Protein AF-A0AB39WWI2-F1 (afdb_monomer_lite)

Foldseek 3Di:
DDDDPDDPVVVVLVVVLVVLLLVVLVVCVVVVPDDDALLVSLVVSQVVLVVVVVPDPDDDDPRSGDDSCQCCDPPHPNVVVSLVSNCVPVNPVVSCQRPPDPVVNVVVVVVVVVVVVVVVVVVVVVVVVVVVVVVVVVVVVVVPVPLPDPDPVSVVVVVVVLVVVVVVVQVVPVQWDADPVVRDTPGGHPPVPPDDDPVSCVSVVVVVVPPPDDD

pLDDT: mean 72.14, std 15.1, range [37.16, 94.94]

Radius of gyration: 42.65 Å; chains: 1; bounding box: 86×38×119 Å

Organism: NCBI:txid3234143

Sequence (215 aa):
MLRSNFSTWQENCVDEKTRKVISILKDMSEFKTPAMKVTDLAKFISDKMIKDLEGANSDASDPCVLDFTTLLRKAGKYRPIIDSYMLEREGFENYALRNIDPIIGNLLESHKVRLKQSNVLVKRLQEKVSQLEADKAALNSVANIIPNSNSGWDQLNAMGKVASIFFDLLLSTDYCKFDEATGDLLAVGRARRVLLPASDIAVYLNWRYRAPSES

Secondary structure (DSSP, 8-state):
----S--HHHHHHHHHHHHHHHHHHHHHHHTTPPP--HHHHHHHHHHHHHHHHHT-----PPP----HHHHT-TTSSSHHHHHHHHHHHH-HHHHHHHHS-HHHHHHHHHHHHHHHHHHHHHHHHHHHHHHHHHHHHHHHHHHT-------HHHHHHHHHHHHHHHHHHHHTTT-EEEETTTTEEEEE--GGG----HHHHHHHHHHHTTSPP--

Structure (mmCIF, N/CA/C/O backbone):
data_AF-A0AB39WWI2-F1
#
_entry.id   AF-A0AB39WWI2-F1
#
loop_
_atom_site.group_PDB
_atom_site.id
_atom_site.type_symbol
_atom_site.label_atom_id
_atom_site.label_alt_id
_atom_site.label_comp_id
_atom_site.label_asym_id
_atom_site.label_entity_id
_atom_site.label_seq_id
_atom_site.pdbx_PDB_ins_code
_atom_site.Cartn_x
_atom_site.Cartn_y
_atom_site.Cartn_z
_atom_site.occupancy
_atom_site.B_iso_or_equiv
_atom_site.auth_seq_id
_atom_site.auth_comp_id
_atom_site.auth_asym_id
_atom_site.auth_atom_id
_atom_site.pdbx_PDB_model_num
ATOM 1 N N . MET A 1 1 ? -35.327 -16.143 14.015 1.00 41.25 1 MET A N 1
ATOM 2 C CA . MET A 1 1 ? -34.385 -15.414 14.892 1.00 41.25 1 MET A CA 1
ATOM 3 C C . MET A 1 1 ? -33.970 -16.366 16.000 1.00 41.25 1 MET A C 1
ATOM 5 O O . MET A 1 1 ? -34.826 -16.759 16.782 1.00 41.25 1 MET A O 1
ATOM 9 N N . LEU A 1 2 ? -32.718 -16.824 16.010 1.00 45.31 2 LEU A N 1
ATOM 10 C CA . LEU A 1 2 ? -32.191 -17.665 17.087 1.00 45.31 2 LEU A CA 1
ATOM 11 C C . LEU A 1 2 ? -32.045 -16.782 18.332 1.00 45.31 2 LEU A C 1
ATOM 13 O O . LEU A 1 2 ? -31.210 -15.880 18.338 1.00 45.31 2 LEU A O 1
ATOM 17 N N . ARG A 1 3 ? -32.900 -16.982 19.344 1.00 53.31 3 ARG A N 1
ATOM 18 C CA . ARG A 1 3 ? -32.707 -16.355 20.658 1.00 53.31 3 ARG A CA 1
ATOM 19 C C . ARG A 1 3 ? -31.411 -16.903 21.243 1.00 53.31 3 ARG A C 1
ATOM 21 O O . ARG A 1 3 ? -31.178 -18.109 21.192 1.00 53.31 3 ARG A O 1
ATOM 28 N N . SER A 1 4 ? -30.555 -16.008 21.717 1.00 57.81 4 SER A N 1
ATOM 29 C CA . SER A 1 4 ? -29.307 -16.399 22.354 1.00 57.81 4 SER A CA 1
ATOM 30 C C . SER A 1 4 ? -29.620 -17.150 23.659 1.00 57.81 4 SER A C 1
ATOM 32 O O . SER A 1 4 ? -30.637 -16.885 24.296 1.00 57.81 4 SER A O 1
ATOM 34 N N . ASN A 1 5 ? -28.755 -18.079 24.069 1.00 69.62 5 ASN A N 1
ATOM 35 C CA . ASN A 1 5 ? -28.877 -18.769 25.362 1.00 69.62 5 ASN A CA 1
ATOM 36 C C . ASN A 1 5 ? -28.442 -17.885 26.550 1.00 69.62 5 ASN A C 1
ATOM 38 O O . ASN A 1 5 ? -28.175 -18.407 27.633 1.00 69.62 5 ASN A O 1
ATOM 42 N N . PHE A 1 6 ? -28.296 -16.571 26.360 1.00 67.88 6 PHE A N 1
ATOM 43 C CA . PHE A 1 6 ? -27.904 -15.674 27.437 1.00 67.88 6 PHE A CA 1
ATOM 44 C C . PHE A 1 6 ? -29.073 -15.420 28.389 1.00 67.88 6 PHE A C 1
ATOM 46 O O . PHE A 1 6 ? -30.235 -15.319 27.998 1.00 67.88 6 PHE A O 1
ATOM 53 N N . SER A 1 7 ? -28.743 -15.298 29.672 1.00 77.50 7 SER A N 1
ATOM 54 C CA . SER A 1 7 ? -29.681 -14.746 30.647 1.00 77.50 7 SER A CA 1
ATOM 55 C C . SER A 1 7 ? -29.982 -13.280 30.306 1.00 77.50 7 SER A C 1
ATOM 57 O O . SER A 1 7 ? -29.120 -12.558 29.802 1.00 77.50 7 SER A O 1
ATOM 59 N N . THR A 1 8 ? -31.193 -12.815 30.610 1.00 80.19 8 THR A N 1
ATOM 60 C CA . THR A 1 8 ? -31.642 -11.437 30.329 1.00 80.19 8 THR A CA 1
ATOM 61 C C . THR A 1 8 ? -30.708 -10.374 30.914 1.00 80.19 8 THR A C 1
ATOM 63 O O . THR A 1 8 ? -30.472 -9.340 30.295 1.00 80.19 8 THR A O 1
ATOM 66 N N . TRP A 1 9 ? -30.113 -10.642 32.079 1.00 78.31 9 TRP A N 1
ATOM 67 C CA . TRP A 1 9 ? -29.095 -9.782 32.688 1.00 78.31 9 TRP A CA 1
ATOM 68 C C . TRP A 1 9 ? -27.827 -9.649 31.821 1.00 78.31 9 TRP A C 1
ATOM 70 O O . TRP A 1 9 ? -27.319 -8.539 31.656 1.00 78.31 9 TRP A O 1
ATOM 80 N N . GLN A 1 10 ? -27.337 -10.739 31.219 1.00 78.12 10 GLN A N 1
ATOM 81 C CA . GLN A 1 10 ? -26.150 -10.704 30.353 1.00 78.12 10 GLN A CA 1
ATOM 82 C C . GLN A 1 10 ? -26.414 -9.918 29.072 1.00 78.12 10 GLN A C 1
ATOM 84 O O . GLN A 1 10 ? -25.566 -9.129 28.656 1.00 78.12 10 GLN A O 1
ATOM 89 N N . GLU A 1 11 ? -27.587 -10.106 28.461 1.00 81.06 11 GLU A N 1
ATOM 90 C CA . GLU A 1 11 ? -27.987 -9.342 27.275 1.00 81.06 11 GLU A CA 1
ATOM 91 C C . GLU A 1 11 ? -28.059 -7.845 27.597 1.00 81.06 11 GLU A C 1
ATOM 93 O O . GLU A 1 11 ? -27.427 -7.042 26.909 1.00 81.06 11 GLU A O 1
ATOM 98 N N . ASN A 1 12 ? -28.702 -7.481 28.711 1.00 82.19 12 ASN A N 1
ATOM 99 C CA . ASN A 1 12 ? -28.790 -6.094 29.167 1.00 82.19 12 ASN A CA 1
ATOM 100 C C . ASN A 1 12 ? -27.409 -5.467 29.415 1.00 82.19 12 ASN A C 1
ATOM 102 O O . ASN A 1 12 ? -27.173 -4.331 29.006 1.00 82.19 12 ASN A O 1
ATOM 106 N N . CYS A 1 13 ? -26.480 -6.207 30.029 1.00 81.12 13 CYS A N 1
ATOM 107 C CA . CYS A 1 13 ? -25.120 -5.730 30.282 1.00 81.12 13 CYS A CA 1
ATOM 108 C C . CYS A 1 13 ? -24.347 -5.480 28.974 1.00 81.12 13 CYS A C 1
ATOM 110 O O . CYS A 1 13 ? -23.699 -4.444 28.803 1.00 81.12 13 CYS A O 1
ATOM 112 N N . VAL A 1 14 ? -24.431 -6.408 28.015 1.00 83.12 14 VAL A N 1
ATOM 113 C CA . VAL A 1 14 ? -23.778 -6.259 26.704 1.00 83.12 14 VAL A CA 1
ATOM 114 C C . VAL A 1 14 ? -24.391 -5.102 25.915 1.00 83.12 14 VAL A C 1
ATOM 116 O O . VAL A 1 14 ? -23.667 -4.355 25.253 1.00 83.12 14 VAL A O 1
ATOM 119 N N . ASP A 1 15 ? -25.706 -4.927 25.974 1.00 85.00 15 ASP A N 1
ATOM 120 C CA . ASP A 1 15 ? -26.389 -3.846 25.269 1.00 85.00 15 ASP A CA 1
ATOM 121 C C . ASP A 1 15 ? -26.087 -2.477 25.885 1.00 85.00 15 ASP A C 1
ATOM 123 O O . ASP A 1 15 ? -25.890 -1.511 25.148 1.00 85.00 15 ASP A O 1
ATOM 127 N N . GLU A 1 16 ? -25.948 -2.382 27.208 1.00 85.25 16 GLU A N 1
ATOM 128 C CA . GLU A 1 16 ? -25.488 -1.158 27.868 1.00 85.25 16 GLU A CA 1
ATOM 129 C C . GLU A 1 16 ? -24.062 -0.785 27.435 1.00 85.25 16 GLU A C 1
ATOM 131 O O . GLU A 1 16 ? -23.815 0.351 27.020 1.00 85.25 16 GLU A O 1
ATOM 136 N N . LYS A 1 17 ? -23.140 -1.759 27.431 1.00 86.06 17 LYS A N 1
ATOM 137 C CA . LYS A 1 17 ? -21.771 -1.576 26.918 1.00 86.06 17 LYS A CA 1
ATOM 138 C C . LYS A 1 17 ? -21.778 -1.121 25.459 1.00 86.06 17 LYS A C 1
ATOM 140 O O . LYS A 1 17 ? -21.059 -0.194 25.092 1.00 86.06 17 LYS A O 1
ATOM 145 N N . THR A 1 18 ? -22.632 -1.728 24.637 1.00 88.31 18 THR A N 1
ATOM 146 C CA . THR A 1 18 ? -22.791 -1.369 23.221 1.00 88.31 18 THR A CA 1
ATOM 147 C C . THR A 1 18 ? -23.277 0.073 23.060 1.00 88.31 18 THR A C 1
ATOM 149 O O . THR A 1 18 ? -22.705 0.820 22.267 1.00 88.31 18 THR A O 1
ATOM 152 N N . ARG A 1 19 ? -24.278 0.504 23.843 1.00 87.94 19 ARG A N 1
ATOM 153 C CA . ARG A 1 19 ? -24.766 1.894 23.825 1.00 87.94 19 ARG A CA 1
ATOM 154 C C . ARG A 1 19 ? -23.679 2.889 24.216 1.00 87.94 19 ARG A C 1
ATOM 156 O O . ARG A 1 19 ? -23.549 3.911 23.549 1.00 87.94 19 ARG A O 1
ATOM 163 N N . LYS A 1 20 ? -22.875 2.589 25.242 1.00 87.50 20 LYS A N 1
ATOM 164 C CA . LYS A 1 20 ? -21.759 3.459 25.655 1.00 87.50 20 LYS A CA 1
ATOM 165 C C . LYS A 1 20 ? -20.708 3.600 24.554 1.00 87.50 20 LYS A C 1
ATOM 167 O O . LYS A 1 20 ? -20.311 4.718 24.246 1.00 87.50 20 LYS A O 1
ATOM 172 N N . VAL A 1 21 ? -20.320 2.501 23.900 1.00 88.88 21 VAL A N 1
ATOM 173 C CA . VAL A 1 21 ? -19.389 2.546 22.756 1.00 88.88 21 VAL A CA 1
ATOM 174 C C . VAL A 1 21 ? -19.943 3.424 21.629 1.00 88.88 21 VAL A C 1
ATOM 176 O O . VAL A 1 21 ? -19.233 4.293 21.131 1.00 88.88 21 VAL A O 1
ATOM 179 N N . ILE A 1 22 ? -21.217 3.250 21.262 1.00 90.69 22 ILE A N 1
ATOM 180 C CA . ILE A 1 22 ? -21.868 4.070 20.226 1.00 90.69 22 ILE A CA 1
ATOM 181 C C . ILE A 1 22 ? -21.906 5.548 20.635 1.00 90.69 22 ILE A C 1
ATOM 183 O O . ILE A 1 22 ? -21.608 6.407 19.810 1.00 90.69 22 ILE A O 1
ATOM 187 N N . SER A 1 23 ? -22.223 5.852 21.897 1.00 89.50 23 SER A N 1
ATOM 188 C CA . SER A 1 23 ? -22.232 7.227 22.413 1.00 89.50 23 SER A CA 1
ATOM 189 C C . SER A 1 23 ? -20.857 7.880 22.295 1.00 89.50 23 SER A C 1
ATOM 191 O O . SER A 1 23 ? -20.748 8.985 21.780 1.00 89.50 23 SER A O 1
ATOM 193 N N . ILE A 1 24 ? -19.794 7.175 22.696 1.00 89.38 24 ILE A N 1
ATOM 194 C CA . ILE A 1 24 ? -18.422 7.685 22.601 1.00 89.38 24 ILE A CA 1
ATOM 195 C C . ILE A 1 24 ? -18.050 7.981 21.146 1.00 89.38 24 ILE A C 1
ATOM 197 O O . ILE A 1 24 ? -17.490 9.039 20.862 1.00 89.38 24 ILE A O 1
ATOM 201 N N . LEU A 1 25 ? -18.364 7.066 20.226 1.00 88.88 25 LEU A N 1
ATOM 202 C CA . LEU A 1 25 ? -18.095 7.250 18.800 1.00 88.88 25 LEU A CA 1
ATOM 203 C C . LEU A 1 25 ? -18.890 8.425 18.216 1.00 88.88 25 LEU A C 1
ATOM 205 O O . LEU A 1 25 ? -18.352 9.192 17.416 1.00 88.88 25 LEU A O 1
ATOM 209 N N . LYS A 1 26 ? -20.139 8.610 18.658 1.00 88.94 26 LYS A N 1
ATOM 210 C CA . LYS A 1 26 ? -20.969 9.749 18.267 1.00 88.94 26 LYS A CA 1
ATOM 211 C C . LYS A 1 26 ? -20.360 11.067 18.743 1.00 88.94 26 LYS A C 1
ATOM 213 O O . LYS A 1 26 ? -20.142 11.945 17.912 1.00 88.94 26 LYS A O 1
ATOM 218 N N . ASP A 1 27 ? -19.968 11.167 20.012 1.00 88.06 27 ASP A N 1
ATOM 219 C CA . ASP A 1 27 ? -19.270 12.350 20.531 1.00 88.06 27 ASP A CA 1
ATOM 220 C C . ASP A 1 27 ? -18.015 12.643 19.693 1.00 88.06 27 ASP A C 1
ATOM 222 O O . ASP A 1 27 ? -17.774 13.767 19.259 1.00 88.06 27 ASP A O 1
ATOM 226 N N . MET A 1 28 ? -17.208 11.617 19.405 1.00 85.62 28 MET A N 1
ATOM 227 C CA . MET A 1 28 ? -15.982 11.779 18.619 1.00 85.62 28 MET A CA 1
ATOM 228 C C . MET A 1 28 ? -16.231 12.299 17.199 1.00 85.62 28 MET A C 1
ATOM 230 O O . MET A 1 28 ? -15.375 13.027 16.675 1.00 85.62 28 MET A O 1
ATOM 234 N N . SER A 1 29 ? -17.367 11.929 16.597 1.00 83.88 29 SER A N 1
ATOM 235 C CA . SER A 1 29 ? -17.804 12.431 15.292 1.00 83.88 29 SER A CA 1
ATOM 236 C C . SER A 1 29 ? -18.188 13.913 15.353 1.00 83.88 29 SER A C 1
ATOM 238 O O . SER A 1 29 ? -17.782 14.686 14.485 1.00 83.88 29 SER A O 1
ATOM 240 N N . GLU A 1 30 ? -18.876 14.331 16.420 1.00 85.06 30 GLU A N 1
ATOM 241 C CA . GLU A 1 30 ? -19.321 15.712 16.631 1.00 85.06 30 GLU A CA 1
ATOM 242 C C . GLU A 1 30 ? -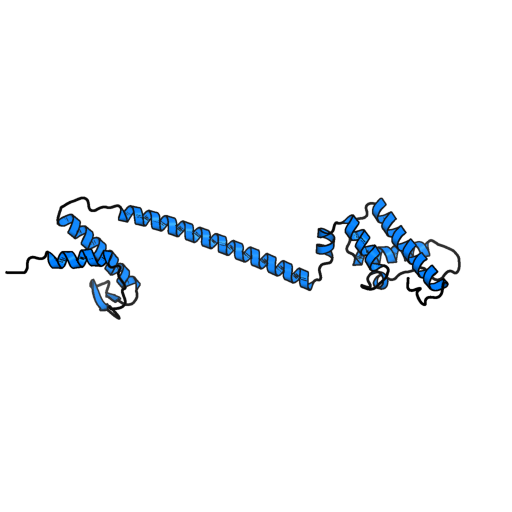18.134 16.647 16.924 1.00 85.06 30 GLU A C 1
ATOM 244 O O . GLU A 1 30 ? -18.045 17.741 16.365 1.00 85.06 30 GLU A O 1
ATOM 249 N N . PHE A 1 31 ? -17.157 16.188 17.714 1.00 81.31 31 PHE A N 1
ATOM 250 C CA . PHE A 1 31 ? -15.982 16.980 18.104 1.00 81.31 31 PHE A CA 1
ATOM 251 C C . PHE A 1 31 ? -14.827 16.973 17.088 1.00 81.31 31 PHE A C 1
ATOM 253 O O . PHE A 1 31 ? -13.768 17.530 17.379 1.00 81.31 31 PHE A O 1
ATOM 260 N N . LYS A 1 32 ? -14.987 16.354 15.905 1.00 76.81 32 LYS A N 1
ATOM 261 C CA . LYS A 1 32 ? -13.944 16.259 14.855 1.00 76.81 32 LYS A CA 1
ATOM 262 C C . LYS A 1 32 ? -12.561 15.874 15.407 1.00 76.81 32 LYS A C 1
ATOM 264 O O . LYS A 1 32 ? -11.542 16.472 15.060 1.00 76.81 32 LYS A O 1
ATOM 269 N N . THR A 1 33 ? -12.528 14.864 16.275 1.00 77.12 33 THR A N 1
ATOM 270 C CA . THR A 1 33 ? -11.281 14.307 16.838 1.00 77.12 33 THR A CA 1
ATOM 271 C C . THR A 1 33 ? -10.270 13.951 15.739 1.00 77.12 33 THR A C 1
ATOM 273 O O . THR A 1 33 ? -10.689 13.710 14.619 1.00 77.12 33 THR A O 1
ATOM 276 N N . PRO A 1 34 ? -8.945 13.903 15.967 1.00 78.62 34 PRO A N 1
ATOM 277 C CA . PRO A 1 34 ? -7.977 13.534 14.927 1.00 78.62 34 PRO A CA 1
ATOM 278 C C . PRO A 1 34 ? -8.154 12.088 14.427 1.00 78.62 34 PRO A C 1
ATOM 280 O O . PRO A 1 34 ? -8.758 11.240 15.087 1.00 78.62 34 PRO A O 1
ATOM 283 N N . ALA A 1 35 ? -7.680 11.822 13.210 1.00 76.69 35 ALA A N 1
ATOM 284 C CA . ALA A 1 35 ? -7.705 10.493 12.599 1.00 76.69 35 ALA A CA 1
ATOM 285 C C . ALA A 1 35 ? -6.713 9.567 13.325 1.00 76.69 35 ALA A C 1
ATOM 287 O O . ALA A 1 35 ? -5.561 9.949 13.528 1.00 76.69 35 ALA A O 1
ATOM 288 N N . MET A 1 36 ? -7.135 8.361 13.703 1.00 81.31 36 MET A N 1
ATOM 289 C CA . MET A 1 36 ? -6.345 7.439 14.533 1.00 81.31 36 MET A CA 1
ATOM 290 C C . MET A 1 36 ? -6.466 5.997 14.035 1.00 81.31 36 MET A C 1
ATOM 292 O O . MET A 1 36 ? -7.391 5.674 13.297 1.00 81.31 36 MET A O 1
ATOM 296 N N . LYS A 1 37 ? -5.524 5.118 14.399 1.00 83.06 37 LYS A N 1
ATOM 297 C CA . LYS A 1 37 ? -5.605 3.697 14.022 1.00 83.06 37 LYS A CA 1
ATOM 298 C C . LYS A 1 37 ? -6.700 2.997 14.823 1.00 83.06 37 LYS A C 1
ATOM 300 O O . LYS A 1 37 ? -7.031 3.419 15.927 1.00 83.06 37 LYS A O 1
ATOM 305 N N . VAL A 1 38 ? -7.207 1.873 14.314 1.00 84.94 38 VAL A N 1
ATOM 306 C CA . VAL A 1 38 ? -8.243 1.076 15.003 1.00 84.94 38 VAL A CA 1
ATOM 307 C C . VAL A 1 38 ? -7.796 0.645 16.405 1.00 84.94 38 VAL A C 1
ATOM 309 O O . VAL A 1 38 ? -8.590 0.657 17.341 1.00 84.94 38 VAL A O 1
ATOM 312 N N . THR A 1 39 ? -6.511 0.326 16.577 1.00 85.38 39 THR A N 1
ATOM 313 C CA . THR A 1 39 ? -5.917 -0.004 17.882 1.00 85.38 39 THR A CA 1
ATOM 314 C C . THR A 1 39 ? -5.954 1.161 18.861 1.00 85.38 39 THR A C 1
ATOM 316 O O . THR A 1 39 ? -6.230 0.960 20.040 1.00 85.38 39 THR A O 1
ATOM 319 N N . ASP A 1 40 ? -5.687 2.368 18.372 1.00 85.25 40 ASP A N 1
ATOM 320 C CA . ASP A 1 40 ? -5.622 3.575 19.193 1.00 85.25 40 ASP A CA 1
ATOM 321 C C . ASP A 1 40 ? -7.033 4.056 19.535 1.00 85.25 40 ASP A C 1
ATOM 323 O O . ASP A 1 40 ? -7.286 4.469 20.661 1.00 85.25 40 ASP A O 1
ATOM 327 N N . LEU A 1 41 ? -7.980 3.894 18.605 1.00 87.44 41 LEU A N 1
ATOM 328 C CA . LEU A 1 41 ? -9.399 4.142 18.844 1.00 87.44 41 LEU A CA 1
ATOM 329 C C . LEU A 1 41 ? -9.967 3.193 19.904 1.00 87.44 41 LEU A C 1
ATOM 331 O O . LEU A 1 41 ? -10.674 3.634 20.803 1.00 87.44 41 LEU A O 1
ATOM 335 N N . ALA A 1 42 ? -9.631 1.902 19.842 1.00 88.19 42 ALA A N 1
ATOM 336 C CA . ALA A 1 42 ? -10.058 0.941 20.855 1.00 88.19 42 ALA A CA 1
ATOM 337 C C . ALA A 1 42 ? -9.523 1.297 22.252 1.00 88.19 42 ALA A C 1
ATOM 339 O O . ALA A 1 42 ? -10.275 1.223 23.220 1.00 88.19 42 ALA A O 1
ATOM 340 N N . LYS A 1 43 ? -8.259 1.734 22.349 1.00 88.75 43 LYS A N 1
ATOM 341 C CA . LYS A 1 43 ? -7.677 2.232 23.607 1.00 88.75 43 LYS A CA 1
ATOM 342 C C . LYS A 1 43 ? -8.356 3.510 24.092 1.00 88.75 43 LYS A C 1
ATOM 344 O O . LYS A 1 43 ? -8.694 3.623 25.259 1.00 88.75 43 LYS A O 1
ATOM 349 N N . PHE A 1 44 ? -8.619 4.453 23.192 1.00 88.62 44 PHE A N 1
ATOM 350 C CA . PHE A 1 44 ? -9.318 5.685 23.547 1.00 88.62 44 PHE A CA 1
ATOM 351 C C . PHE A 1 44 ? -10.714 5.404 24.119 1.00 88.62 44 PHE A C 1
ATOM 353 O O . PHE A 1 44 ? -11.105 6.001 25.119 1.00 88.62 44 PHE A O 1
ATOM 360 N N . ILE A 1 45 ? -11.456 4.474 23.509 1.00 88.69 45 ILE A N 1
ATOM 361 C CA . ILE A 1 45 ? -12.777 4.064 23.994 1.00 88.69 45 ILE A CA 1
ATOM 362 C C . ILE A 1 45 ? -12.662 3.417 25.377 1.00 88.69 45 ILE A C 1
ATOM 364 O O . ILE A 1 45 ? -13.423 3.795 26.265 1.00 88.69 45 ILE A O 1
ATOM 368 N N . SER A 1 46 ? -11.718 2.489 25.587 1.00 88.69 46 SER A N 1
ATOM 369 C CA . SER A 1 46 ? -11.528 1.869 26.907 1.00 88.69 46 SER A CA 1
ATOM 370 C C . SER A 1 46 ? -11.150 2.900 27.971 1.00 88.69 46 SER A C 1
ATOM 372 O O . SER A 1 46 ? -11.748 2.912 29.043 1.00 88.69 46 SER A O 1
ATOM 374 N N . ASP A 1 47 ? -10.233 3.814 27.656 1.00 87.50 47 ASP A N 1
ATOM 375 C CA . ASP A 1 47 ? -9.769 4.850 28.582 1.00 87.50 47 ASP A CA 1
ATOM 376 C C . ASP A 1 47 ? -10.888 5.840 28.925 1.00 87.50 47 ASP A C 1
ATOM 378 O O . ASP A 1 47 ? -11.020 6.254 30.076 1.00 87.50 47 ASP A O 1
ATOM 382 N N . LYS A 1 48 ? -11.727 6.207 27.946 1.00 86.19 48 LYS A N 1
ATOM 383 C CA . LYS A 1 48 ? -12.890 7.071 28.182 1.00 86.19 48 LYS A CA 1
ATOM 384 C C . LYS A 1 48 ? -13.932 6.368 29.055 1.00 86.19 48 LYS A C 1
ATOM 386 O O . LYS A 1 48 ? -14.399 6.967 30.013 1.00 86.19 48 LYS A O 1
ATOM 391 N N . MET A 1 49 ? -14.213 5.085 28.808 1.00 86.69 49 MET A N 1
ATOM 392 C CA . MET A 1 49 ? -15.111 4.298 29.665 1.00 86.69 49 MET A CA 1
ATOM 393 C C . MET A 1 49 ? -14.605 4.195 31.112 1.00 86.69 49 MET A C 1
ATOM 395 O O . MET A 1 49 ? -15.415 4.249 32.033 1.00 86.69 49 MET A O 1
ATOM 399 N N . ILE A 1 50 ? -13.290 4.059 31.320 1.00 85.19 50 ILE A N 1
ATOM 400 C CA . ILE A 1 50 ? -12.676 4.042 32.660 1.00 85.19 50 ILE A CA 1
ATOM 401 C C . ILE A 1 50 ? -12.826 5.409 33.341 1.00 85.19 50 ILE A C 1
ATOM 403 O O . ILE A 1 50 ? -13.264 5.475 34.486 1.00 85.19 50 ILE A O 1
ATOM 407 N N . LYS A 1 51 ? -12.539 6.507 32.634 1.00 82.50 51 LYS A N 1
ATOM 408 C CA . LYS A 1 51 ? -12.675 7.869 33.179 1.00 82.50 51 LYS A CA 1
ATOM 409 C C . LYS A 1 51 ? -14.115 8.234 33.532 1.00 82.50 51 LYS A C 1
ATOM 411 O O . LYS A 1 51 ? -14.348 8.863 34.560 1.00 82.50 51 LYS A O 1
ATOM 416 N N . ASP A 1 52 ? -15.075 7.819 32.710 1.00 77.75 52 ASP A N 1
ATOM 417 C CA . ASP A 1 52 ? -16.501 8.041 32.972 1.00 77.75 52 ASP A CA 1
ATOM 418 C C . ASP A 1 52 ? -16.963 7.298 34.244 1.00 77.75 52 ASP A C 1
ATOM 420 O O . ASP A 1 52 ? -17.878 7.752 34.928 1.00 77.75 52 ASP A O 1
ATOM 424 N N . LEU A 1 53 ? -16.305 6.184 34.593 1.00 74.50 53 LEU A N 1
ATOM 425 C CA . LEU A 1 53 ? -16.517 5.455 35.848 1.00 74.50 53 LEU A CA 1
ATOM 426 C C . LEU A 1 53 ? -15.846 6.132 37.047 1.00 74.50 53 LEU A C 1
ATOM 428 O O . LEU A 1 53 ? -16.462 6.219 38.103 1.00 74.50 53 LEU A O 1
ATOM 432 N N . GLU A 1 54 ? -14.623 6.644 36.896 1.00 69.81 54 GLU A N 1
ATOM 433 C CA . GLU A 1 54 ? -13.926 7.383 37.962 1.00 69.81 54 GLU A CA 1
ATOM 434 C C . GLU A 1 54 ? -14.642 8.696 38.333 1.00 69.81 54 GLU A C 1
ATOM 436 O O . GLU A 1 54 ? -14.590 9.128 39.483 1.00 69.81 54 GLU A O 1
ATOM 441 N N . GLY A 1 55 ? -15.338 9.323 37.377 1.00 59.91 55 GLY A N 1
ATOM 442 C CA . GLY A 1 55 ? -16.157 10.519 37.608 1.00 59.91 55 GLY A CA 1
ATOM 443 C C . GLY A 1 55 ? -17.525 10.247 38.249 1.00 59.91 55 GLY A C 1
ATOM 444 O O . GLY A 1 55 ? -18.148 11.173 38.774 1.00 59.91 55 GLY A O 1
ATOM 445 N N . ALA A 1 56 ? -17.998 8.998 38.232 1.00 61.53 56 ALA A N 1
ATOM 446 C CA . ALA A 1 56 ? -19.282 8.594 38.793 1.00 61.53 56 ALA A CA 1
ATOM 447 C C . ALA A 1 56 ? -19.106 8.069 40.228 1.00 61.53 56 ALA A C 1
ATOM 449 O O . ALA A 1 56 ? -19.009 6.870 40.477 1.00 61.53 56 ALA A O 1
ATOM 450 N N . ASN A 1 57 ? -19.105 8.976 41.207 1.00 54.41 57 ASN A N 1
ATOM 451 C CA . ASN A 1 57 ? -19.288 8.610 42.613 1.00 54.41 57 ASN A CA 1
ATOM 452 C C . ASN A 1 57 ? -20.729 8.107 42.832 1.00 54.41 57 ASN A C 1
ATOM 454 O O . ASN A 1 57 ? -21.575 8.917 43.201 1.00 54.41 57 ASN A O 1
ATOM 458 N N . SER A 1 58 ? -21.051 6.836 42.567 1.00 48.94 58 SER A N 1
ATOM 459 C CA . SER A 1 58 ? -22.126 6.075 43.250 1.00 48.94 58 SER A CA 1
ATOM 460 C C . SER A 1 58 ? -22.507 4.762 42.554 1.00 48.94 58 SER A C 1
ATOM 462 O O . SER A 1 58 ? -22.544 4.650 41.333 1.00 48.94 58 SER A O 1
ATOM 464 N N . ASP A 1 59 ? -22.859 3.816 43.426 1.00 43.22 59 ASP A N 1
ATOM 465 C CA . ASP A 1 59 ? -23.768 2.681 43.265 1.00 43.22 59 ASP A CA 1
ATOM 466 C C . ASP A 1 59 ? -23.372 1.528 42.335 1.00 43.22 59 ASP A C 1
ATOM 468 O O . ASP A 1 59 ? -23.724 1.474 41.163 1.00 43.22 59 ASP A O 1
ATOM 472 N N . ALA A 1 60 ? -22.695 0.548 42.954 1.00 48.12 60 ALA A N 1
ATOM 473 C CA . ALA A 1 60 ? -23.010 -0.894 43.011 1.00 48.12 60 ALA A CA 1
ATOM 474 C C . ALA A 1 60 ? -23.495 -1.651 41.751 1.00 48.12 60 ALA A C 1
ATOM 476 O O . ALA A 1 60 ? -23.994 -2.770 41.869 1.00 48.12 60 ALA A O 1
ATOM 477 N N . SER A 1 61 ? -23.327 -1.103 40.554 1.00 52.69 61 SER A N 1
ATOM 478 C CA . SER A 1 61 ? -23.439 -1.830 39.294 1.00 52.69 61 SER A CA 1
ATOM 479 C C . SER A 1 61 ? -22.037 -2.213 38.836 1.00 52.69 61 SER A C 1
ATOM 481 O O . SER A 1 61 ? -21.134 -1.372 38.822 1.00 52.69 61 SER A O 1
ATOM 483 N N . ASP A 1 62 ? -21.844 -3.489 38.499 1.00 53.91 62 ASP A N 1
ATOM 484 C CA . ASP A 1 62 ? -20.564 -4.016 38.028 1.00 53.91 62 ASP A CA 1
ATOM 485 C C . ASP A 1 62 ? -19.963 -3.115 36.935 1.00 53.91 62 ASP A C 1
ATOM 487 O O . ASP A 1 62 ? -20.680 -2.661 36.033 1.00 53.91 62 ASP A O 1
ATOM 491 N N . PRO A 1 63 ? -18.642 -2.866 36.976 1.00 57.53 63 PRO A N 1
ATOM 492 C CA . PRO A 1 63 ? -17.993 -1.917 36.091 1.00 57.53 63 PRO A CA 1
ATOM 493 C C . PRO A 1 63 ? -18.289 -2.252 34.628 1.00 57.53 63 PRO A C 1
ATOM 495 O O . PRO A 1 63 ? -17.910 -3.294 34.081 1.00 57.53 63 PRO A O 1
ATOM 498 N N . CYS A 1 64 ? -18.952 -1.312 33.960 1.00 64.44 64 CYS A N 1
ATOM 499 C CA . CYS A 1 64 ? -19.291 -1.373 32.543 1.00 64.44 64 CYS A CA 1
ATOM 500 C C . CYS A 1 64 ? -18.053 -1.061 31.673 1.00 64.44 64 CYS A C 1
ATOM 502 O O . CYS A 1 64 ? -18.123 -0.294 30.717 1.00 64.44 64 CYS A O 1
ATOM 504 N N . VAL A 1 65 ? -16.899 -1.632 32.029 1.00 75.00 65 VAL A N 1
ATOM 505 C CA . VAL A 1 65 ? -15.624 -1.433 31.336 1.00 75.00 65 VAL A CA 1
ATOM 506 C C . VAL A 1 65 ? -15.469 -2.502 30.263 1.00 75.00 65 VAL A C 1
ATOM 508 O O . VAL A 1 65 ? -15.826 -3.677 30.446 1.00 75.00 65 VAL A O 1
ATOM 511 N N . LEU A 1 66 ? -14.947 -2.075 29.119 1.00 82.12 66 LEU A N 1
ATOM 512 C CA . LEU A 1 66 ? -14.442 -2.945 28.071 1.00 82.12 66 LEU A CA 1
ATOM 513 C C . LEU A 1 66 ? -12.941 -2.733 27.950 1.00 82.12 66 LEU A C 1
ATOM 515 O O . LEU A 1 66 ? -12.478 -1.605 27.805 1.00 82.12 66 LEU A O 1
ATOM 519 N N . ASP A 1 67 ? -12.199 -3.833 27.967 1.00 85.94 67 ASP A N 1
ATOM 520 C CA . ASP A 1 67 ? -10.781 -3.802 27.645 1.00 85.94 67 ASP A CA 1
ATOM 521 C C . ASP A 1 67 ? -10.578 -3.621 26.131 1.00 85.94 67 ASP A C 1
ATOM 523 O O . ASP A 1 67 ? -11.365 -4.119 25.311 1.00 85.94 67 ASP A O 1
ATOM 527 N N . PHE A 1 68 ? -9.487 -2.959 25.745 1.00 84.88 68 PHE A N 1
ATOM 528 C CA . PHE A 1 68 ? -9.148 -2.710 24.344 1.00 84.88 68 PHE A CA 1
ATOM 529 C C . PHE A 1 68 ? -9.013 -4.024 23.556 1.00 84.88 68 PHE A C 1
ATOM 531 O O . PHE A 1 68 ? -9.375 -4.089 22.380 1.00 84.88 68 PHE A O 1
ATOM 538 N N . THR A 1 69 ? -8.565 -5.108 24.200 1.00 85.19 69 THR A N 1
ATOM 539 C CA . THR A 1 69 ? -8.480 -6.439 23.575 1.00 85.19 69 THR A CA 1
ATOM 540 C C . THR A 1 69 ? -9.856 -6.989 23.183 1.00 85.19 69 THR A C 1
ATOM 542 O O . THR A 1 69 ? -10.003 -7.627 22.137 1.00 85.19 69 THR A O 1
ATOM 545 N N . THR A 1 70 ? -10.888 -6.689 23.978 1.00 84.75 70 THR A N 1
ATOM 546 C CA . THR A 1 70 ? -12.271 -7.123 23.737 1.00 84.75 70 THR A CA 1
ATOM 547 C C . THR A 1 70 ? -12.898 -6.341 22.585 1.00 84.75 70 THR A C 1
ATOM 549 O O . THR A 1 70 ? -13.614 -6.917 21.764 1.00 84.75 70 THR A O 1
ATOM 552 N N . LEU A 1 71 ? -12.576 -5.048 22.481 1.00 85.06 71 LEU A N 1
ATOM 553 C CA . LEU A 1 71 ? -12.985 -4.179 21.374 1.00 85.06 71 LEU A CA 1
ATOM 554 C C . LEU A 1 71 ? -12.339 -4.594 20.040 1.00 85.06 71 LEU A C 1
ATOM 556 O O . LEU A 1 71 ? -12.978 -4.530 18.991 1.00 85.06 71 LEU A O 1
ATOM 560 N N . LEU A 1 72 ? -11.091 -5.071 20.076 1.00 86.06 72 LEU A N 1
ATOM 561 C CA . LEU A 1 72 ? -10.331 -5.464 18.883 1.00 86.06 72 LEU A CA 1
ATOM 562 C C . LEU A 1 72 ? -10.581 -6.902 18.406 1.00 86.06 72 LEU A C 1
ATOM 564 O O . LEU A 1 72 ? -10.058 -7.291 17.355 1.00 86.06 72 LEU A O 1
ATOM 568 N N . ARG A 1 73 ? -11.366 -7.701 19.136 1.00 85.88 73 ARG A N 1
ATOM 569 C CA . ARG A 1 73 ? -11.612 -9.112 18.809 1.00 85.88 73 ARG A CA 1
ATOM 570 C C . ARG A 1 73 ? -12.304 -9.238 17.446 1.00 85.88 73 ARG A C 1
ATOM 572 O O . ARG A 1 73 ? -13.427 -8.774 17.286 1.00 85.88 73 ARG A O 1
ATOM 579 N N . LYS A 1 74 ? -11.669 -9.921 16.480 1.00 78.44 74 LYS A N 1
ATOM 580 C CA . LYS A 1 74 ? -12.174 -10.060 15.091 1.00 78.44 74 LYS A CA 1
ATOM 581 C C . LYS A 1 74 ? -13.613 -10.588 15.005 1.00 78.44 74 LYS A C 1
ATOM 583 O O . LYS A 1 74 ? -14.392 -10.085 14.212 1.00 78.44 74 LYS A O 1
ATOM 588 N N . ALA A 1 75 ? -13.963 -11.573 15.833 1.00 81.44 75 ALA A N 1
ATOM 589 C CA . ALA A 1 75 ? -15.315 -12.140 15.916 1.00 81.44 75 ALA A CA 1
ATOM 590 C C . ALA A 1 75 ? -16.158 -11.535 17.063 1.00 81.44 75 ALA A C 1
ATOM 592 O O . ALA A 1 75 ? -17.106 -12.154 17.538 1.00 81.44 75 ALA A O 1
ATOM 593 N N . GLY A 1 76 ? -15.769 -10.367 17.582 1.00 83.12 76 GLY A N 1
ATOM 594 C CA . GLY A 1 76 ? -16.453 -9.689 18.683 1.00 83.12 76 GLY A CA 1
ATOM 595 C C . GLY A 1 76 ? -17.583 -8.772 18.209 1.00 83.12 76 GLY A C 1
ATOM 596 O O . GLY A 1 76 ? -17.525 -8.222 17.113 1.00 83.12 76 GLY A O 1
ATOM 597 N N . LYS A 1 77 ? -18.584 -8.544 19.072 1.00 84.94 77 LYS A N 1
ATOM 598 C CA . LYS A 1 77 ? -19.757 -7.685 18.793 1.00 84.94 77 LYS A CA 1
ATOM 599 C C . LYS A 1 77 ? -19.384 -6.213 18.532 1.00 84.94 77 LYS A C 1
ATOM 601 O O . LYS A 1 77 ? -20.092 -5.527 17.808 1.00 84.94 77 LYS A O 1
ATOM 606 N N . TYR A 1 78 ? -18.269 -5.737 19.092 1.00 87.81 78 TYR A N 1
ATOM 607 C CA . TYR A 1 78 ? -17.861 -4.326 19.029 1.00 87.81 78 TYR A CA 1
ATOM 608 C C . TYR A 1 78 ? -16.991 -3.980 17.817 1.00 87.81 78 TYR A C 1
ATOM 610 O O . TYR A 1 78 ? -16.983 -2.831 17.380 1.00 87.81 78 TYR A O 1
ATOM 618 N N . ARG A 1 79 ? -16.285 -4.962 17.243 1.00 86.50 79 ARG A N 1
ATOM 619 C CA . ARG A 1 79 ? -15.367 -4.732 16.123 1.00 86.50 79 ARG A CA 1
ATOM 620 C C . ARG A 1 79 ? -16.072 -4.164 14.878 1.00 86.50 79 ARG A C 1
ATOM 622 O O . ARG A 1 79 ? -15.592 -3.155 14.369 1.00 86.50 79 ARG A O 1
ATOM 629 N N . PRO A 1 80 ? -17.236 -4.693 14.446 1.00 87.88 80 PRO A N 1
ATOM 630 C CA . PRO A 1 80 ? -17.981 -4.120 13.325 1.00 87.88 80 PRO A CA 1
ATOM 631 C C . PRO A 1 80 ? -18.423 -2.671 13.554 1.00 87.88 80 PRO A C 1
ATOM 633 O O . PRO A 1 80 ? -18.472 -1.897 12.606 1.00 87.88 80 PRO A O 1
ATOM 636 N N . ILE A 1 81 ? -18.722 -2.287 14.800 1.00 89.56 81 ILE A N 1
ATOM 637 C CA . ILE A 1 81 ? -19.154 -0.923 15.150 1.00 89.56 81 ILE A CA 1
ATOM 638 C C . ILE A 1 81 ? -17.993 0.057 14.951 1.00 89.56 81 ILE A C 1
ATOM 640 O O . ILE A 1 81 ? -18.154 1.105 14.332 1.00 89.56 81 ILE A O 1
ATOM 644 N N . ILE A 1 82 ? -16.806 -0.320 15.433 1.00 87.81 82 ILE A N 1
ATOM 645 C CA . ILE A 1 82 ? -15.580 0.472 15.291 1.00 87.81 82 ILE A CA 1
ATOM 646 C C . ILE A 1 82 ? -15.176 0.584 13.817 1.00 87.81 82 ILE A C 1
ATOM 648 O O . ILE A 1 82 ? -14.847 1.672 13.346 1.00 87.81 82 ILE A O 1
ATOM 652 N N . ASP A 1 83 ? -15.226 -0.529 13.085 1.00 85.94 83 ASP A N 1
ATOM 653 C CA . ASP A 1 83 ? -14.871 -0.561 11.667 1.00 85.94 83 ASP A CA 1
ATOM 654 C C . ASP A 1 83 ? -15.853 0.280 10.827 1.00 85.94 83 ASP A C 1
ATOM 656 O O . ASP A 1 83 ? -15.418 1.015 9.943 1.00 85.94 83 ASP A O 1
ATOM 660 N N . SER A 1 84 ? -17.154 0.253 11.150 1.00 86.31 84 SER A N 1
ATOM 661 C CA . SER A 1 84 ? -18.175 1.085 10.487 1.00 86.31 84 SER A CA 1
ATOM 662 C C . SER A 1 84 ? -17.923 2.577 10.708 1.00 86.31 84 SER A C 1
ATOM 664 O O . SER A 1 84 ? -17.909 3.340 9.748 1.00 86.31 84 SER A O 1
ATOM 666 N N . TYR A 1 85 ? -17.624 2.986 11.946 1.00 87.69 85 TYR A N 1
ATOM 667 C CA . TYR A 1 85 ? -17.265 4.374 12.253 1.00 87.69 85 TYR A CA 1
ATOM 668 C C . TYR A 1 85 ? -16.023 4.841 11.477 1.00 87.69 85 TYR A C 1
ATOM 670 O O . TYR A 1 85 ? -16.002 5.939 10.922 1.00 87.69 85 TYR A O 1
ATOM 678 N N . MET A 1 86 ? -14.982 4.007 11.403 1.00 85.44 86 MET A N 1
ATOM 679 C CA . MET A 1 86 ? -13.771 4.349 10.651 1.00 85.44 86 MET A CA 1
ATOM 680 C C . MET A 1 86 ? -14.033 4.446 9.144 1.00 85.44 86 MET A C 1
ATOM 682 O O . MET A 1 86 ? -13.491 5.334 8.487 1.00 85.44 86 MET A O 1
ATOM 686 N N . LEU A 1 87 ? -14.871 3.559 8.601 1.00 84.44 87 LEU A N 1
ATOM 687 C CA . LEU A 1 87 ? -15.282 3.583 7.198 1.00 84.44 87 LEU A CA 1
ATOM 688 C C . LEU A 1 87 ? -16.072 4.846 6.851 1.00 84.44 87 LEU A C 1
ATOM 690 O O . LEU A 1 87 ? -15.770 5.480 5.843 1.00 84.44 87 LEU A O 1
ATOM 694 N N . GLU A 1 88 ? -17.041 5.232 7.685 1.00 84.88 88 GLU A N 1
ATOM 695 C CA . GLU A 1 88 ? -17.827 6.460 7.498 1.00 84.88 88 GLU A CA 1
ATOM 696 C C . GLU A 1 88 ? -16.949 7.712 7.549 1.00 84.88 88 GLU A C 1
ATOM 698 O O . GLU A 1 88 ? -17.168 8.671 6.808 1.00 84.88 88 GLU A O 1
ATOM 703 N N . ARG A 1 89 ? -15.934 7.699 8.413 1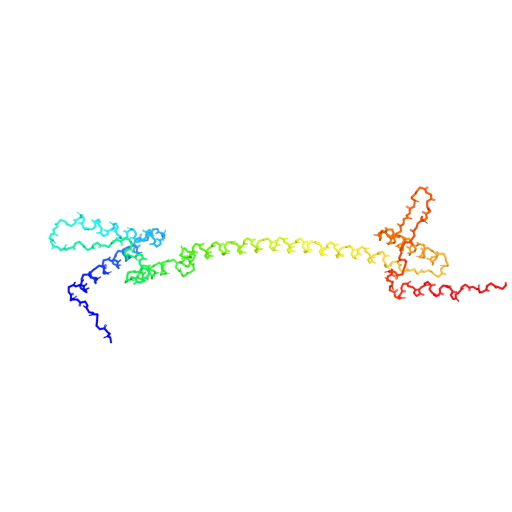.00 81.31 89 ARG A N 1
ATOM 704 C CA . ARG A 1 89 ? -15.106 8.868 8.677 1.00 81.31 89 ARG A CA 1
ATOM 705 C C . ARG A 1 89 ? -13.951 9.052 7.694 1.00 81.31 89 ARG A C 1
ATOM 707 O O . ARG A 1 89 ? -13.671 10.179 7.291 1.00 81.31 89 ARG A O 1
ATOM 714 N N . GLU A 1 90 ? -13.231 7.981 7.370 1.00 77.12 90 GLU A N 1
ATOM 715 C CA . GLU A 1 90 ? -12.014 8.044 6.546 1.00 77.12 90 GLU A CA 1
ATOM 716 C C . GLU A 1 90 ? -12.260 7.613 5.092 1.00 77.12 90 GLU A C 1
ATOM 718 O O . GLU A 1 90 ? -11.434 7.896 4.220 1.00 77.12 90 GLU A O 1
ATOM 723 N N . GLY A 1 91 ? -13.391 6.963 4.811 1.00 78.94 91 GLY A N 1
ATOM 724 C CA . GLY A 1 91 ? -13.683 6.354 3.519 1.00 78.94 91 GLY A CA 1
ATOM 725 C C . GLY A 1 91 ? -13.007 4.991 3.342 1.00 78.94 91 GLY A C 1
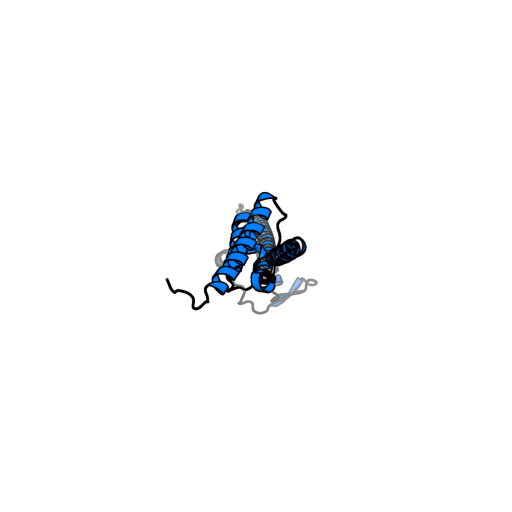ATOM 726 O O . GLY A 1 91 ? -12.015 4.654 3.995 1.00 78.94 91 GLY A O 1
ATOM 727 N N . PHE A 1 92 ? -13.552 4.192 2.422 1.00 75.00 92 PHE A N 1
ATOM 728 C CA . PHE A 1 92 ? -13.118 2.811 2.184 1.00 75.00 92 PHE A CA 1
ATOM 729 C C . PHE A 1 92 ? -11.627 2.694 1.837 1.00 75.00 92 PHE A C 1
ATOM 731 O O . PHE A 1 92 ? -10.941 1.811 2.349 1.00 75.00 92 PHE A O 1
ATOM 738 N N . GLU A 1 93 ? -11.106 3.605 1.013 1.00 71.19 93 GLU A N 1
ATOM 739 C CA . GLU A 1 93 ? -9.716 3.565 0.544 1.00 71.19 93 GLU A CA 1
ATOM 740 C C . GLU A 1 93 ? -8.708 3.766 1.686 1.00 71.19 93 GLU A C 1
ATOM 742 O O . GLU A 1 93 ? -7.747 3.004 1.814 1.00 71.19 93 GLU A O 1
ATOM 747 N N . ASN A 1 94 ? -8.953 4.741 2.567 1.00 70.62 94 ASN A N 1
ATOM 748 C CA . ASN A 1 94 ? -8.071 5.029 3.700 1.00 70.62 94 ASN A CA 1
ATOM 749 C C . ASN A 1 94 ? -8.176 3.965 4.796 1.00 70.62 94 ASN A C 1
ATOM 751 O O . ASN A 1 94 ? -7.155 3.564 5.364 1.00 70.62 94 ASN A O 1
ATOM 755 N N . TYR A 1 95 ? -9.391 3.467 5.052 1.00 70.31 95 TYR A N 1
ATOM 756 C CA . TYR A 1 95 ? -9.618 2.369 5.987 1.00 70.31 95 TYR A CA 1
ATOM 757 C C . TYR A 1 95 ? -8.876 1.105 5.550 1.00 70.31 95 TYR A C 1
ATOM 759 O O . TYR A 1 95 ? -8.195 0.477 6.365 1.00 70.31 95 TYR A O 1
ATOM 767 N N . ALA A 1 96 ? -8.974 0.760 4.260 1.00 69.62 96 ALA A N 1
ATOM 768 C CA . ALA A 1 96 ? -8.256 -0.365 3.688 1.00 69.62 96 ALA A CA 1
ATOM 769 C C . ALA A 1 96 ? -6.755 -0.173 3.894 1.00 69.62 96 ALA A C 1
ATOM 771 O O . ALA A 1 96 ? -6.157 -1.009 4.554 1.00 69.62 96 ALA A O 1
ATOM 772 N N . LEU A 1 97 ? -6.180 0.954 3.453 1.00 67.31 97 LEU A N 1
ATOM 773 C CA . LEU A 1 97 ? -4.743 1.257 3.537 1.00 67.31 97 LEU A CA 1
ATOM 774 C C . LEU A 1 97 ? -4.158 1.205 4.957 1.00 67.31 97 LEU A C 1
ATOM 776 O O . LEU A 1 97 ? -3.031 0.743 5.135 1.00 67.31 97 LEU A O 1
ATOM 780 N N . ARG A 1 98 ? -4.896 1.666 5.971 1.00 66.56 98 ARG A N 1
ATOM 781 C CA . ARG A 1 98 ? -4.416 1.697 7.365 1.00 66.56 98 ARG A CA 1
ATOM 782 C C . ARG A 1 98 ? -4.561 0.373 8.100 1.00 66.56 98 ARG A C 1
ATOM 784 O O . ARG A 1 98 ? -3.821 0.139 9.055 1.00 66.56 98 ARG A O 1
ATOM 791 N N . ASN A 1 99 ? -5.492 -0.470 7.663 1.00 64.75 99 ASN A N 1
ATOM 792 C CA . ASN A 1 99 ? -5.777 -1.765 8.275 1.00 64.75 99 ASN A CA 1
ATOM 793 C C . ASN A 1 99 ? -5.331 -2.951 7.405 1.00 64.75 99 ASN A C 1
ATOM 795 O O . ASN A 1 99 ? -5.703 -4.088 7.701 1.00 64.75 99 ASN A O 1
ATOM 799 N N . ILE A 1 100 ? -4.531 -2.707 6.356 1.00 67.00 100 ILE A N 1
ATOM 800 C CA . ILE A 1 100 ? -3.895 -3.772 5.574 1.00 67.00 100 ILE A CA 1
ATOM 801 C C . ILE A 1 100 ? -3.036 -4.618 6.517 1.00 67.00 100 ILE A C 1
ATOM 803 O O . ILE A 1 100 ? -2.267 -4.094 7.325 1.00 67.00 100 ILE A O 1
ATOM 807 N N . ASP A 1 101 ? -3.159 -5.939 6.393 1.00 67.75 101 ASP A N 1
ATOM 808 C CA . ASP A 1 101 ? -2.254 -6.889 7.033 1.00 67.75 101 ASP A CA 1
ATOM 809 C C . ASP A 1 101 ? -0.791 -6.501 6.728 1.00 67.75 101 ASP A C 1
ATOM 811 O O . ASP A 1 101 ? -0.466 -6.284 5.558 1.00 67.75 101 ASP A O 1
ATOM 815 N N . 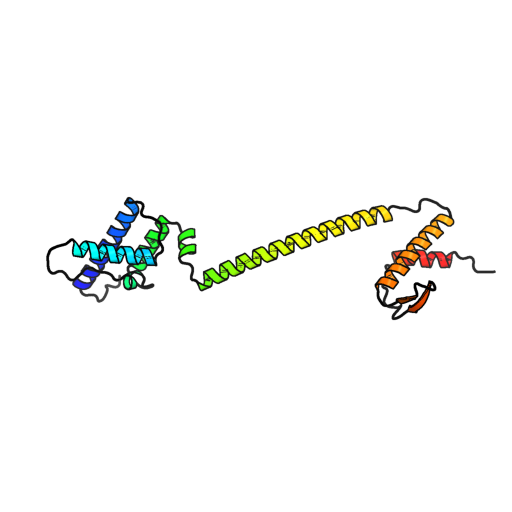PRO A 1 102 ? 0.112 -6.427 7.722 1.00 71.00 102 PRO A N 1
ATOM 816 C CA . PRO A 1 102 ? 1.515 -6.081 7.499 1.00 71.00 102 PRO A CA 1
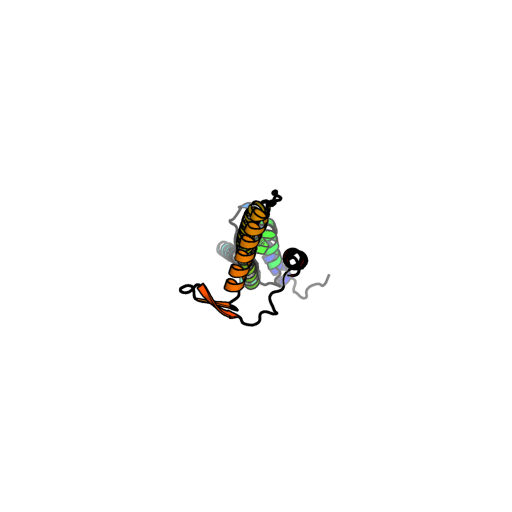ATOM 817 C C . PRO A 1 102 ? 2.181 -6.875 6.365 1.00 71.00 102 PRO A C 1
ATOM 819 O O . PRO A 1 102 ? 3.001 -6.332 5.627 1.00 71.00 102 PRO A O 1
ATOM 822 N N . ILE A 1 103 ? 1.802 -8.143 6.182 1.00 73.31 103 ILE A N 1
ATOM 823 C CA . ILE A 1 103 ? 2.315 -9.004 5.110 1.00 73.31 103 ILE A CA 1
ATOM 824 C C . ILE A 1 103 ? 1.840 -8.500 3.743 1.00 73.31 103 ILE A C 1
ATOM 826 O O . ILE A 1 103 ? 2.638 -8.363 2.814 1.00 73.31 103 ILE A O 1
ATOM 830 N N . ILE A 1 104 ? 0.550 -8.181 3.626 1.00 71.44 104 ILE A N 1
ATOM 831 C CA . ILE A 1 104 ? -0.046 -7.655 2.392 1.00 71.44 104 ILE A CA 1
ATOM 832 C C . ILE A 1 104 ? 0.510 -6.254 2.095 1.00 71.44 104 ILE A C 1
ATOM 834 O O . ILE A 1 104 ? 0.814 -5.948 0.943 1.00 71.44 104 ILE A O 1
ATOM 838 N N . GLY A 1 105 ? 0.722 -5.425 3.121 1.00 75.00 105 GLY A N 1
ATOM 839 C CA . GLY A 1 105 ? 1.339 -4.104 2.988 1.00 75.00 105 GLY A CA 1
ATOM 840 C C . GLY A 1 105 ? 2.772 -4.182 2.456 1.00 75.00 105 GLY A C 1
ATOM 841 O O . GLY A 1 105 ? 3.117 -3.492 1.496 1.00 75.00 105 GLY A O 1
ATOM 842 N N . ASN A 1 106 ? 3.585 -5.087 3.009 1.00 74.69 106 ASN A N 1
ATOM 843 C CA . ASN A 1 106 ? 4.954 -5.326 2.546 1.00 74.69 106 ASN A CA 1
ATOM 844 C C . ASN A 1 106 ? 4.996 -5.851 1.105 1.00 74.69 106 ASN A C 1
ATOM 846 O O . ASN A 1 106 ? 5.851 -5.442 0.316 1.00 74.69 106 ASN A O 1
ATOM 850 N N . LEU A 1 107 ? 4.060 -6.732 0.740 1.00 81.62 107 LEU A N 1
ATOM 851 C CA . LEU A 1 107 ? 3.926 -7.225 -0.629 1.00 81.62 107 LEU A CA 1
ATOM 852 C C . LEU A 1 107 ? 3.581 -6.082 -1.595 1.00 81.62 107 LEU A C 1
ATOM 854 O O . LEU A 1 107 ? 4.202 -5.957 -2.652 1.00 81.62 107 LEU A O 1
ATOM 858 N N . LEU A 1 108 ? 2.638 -5.214 -1.222 1.00 80.75 108 LEU A N 1
ATOM 859 C CA . LEU A 1 108 ? 2.241 -4.057 -2.022 1.00 80.75 108 LEU A CA 1
ATOM 860 C C . LEU A 1 108 ? 3.421 -3.098 -2.252 1.00 80.75 108 LEU A C 1
ATOM 862 O O . LEU A 1 108 ? 3.657 -2.664 -3.380 1.00 80.75 108 LEU A O 1
ATOM 866 N N . GLU A 1 109 ? 4.197 -2.800 -1.208 1.00 82.62 109 GLU A N 1
ATOM 867 C CA . GLU A 1 109 ? 5.404 -1.974 -1.330 1.00 82.62 109 GLU A CA 1
ATOM 868 C C . GLU A 1 109 ? 6.477 -2.640 -2.202 1.00 82.62 109 GLU A C 1
ATOM 870 O O . GLU A 1 109 ? 7.069 -1.986 -3.064 1.00 82.62 109 GLU A O 1
ATOM 875 N N . SER A 1 110 ? 6.668 -3.959 -2.082 1.00 86.62 110 SER A N 1
ATOM 876 C CA . SER A 1 110 ? 7.554 -4.714 -2.978 1.00 86.62 110 SER A CA 1
ATOM 877 C C . SER A 1 110 ? 7.132 -4.575 -4.446 1.00 86.62 110 SER A C 1
ATOM 879 O O . SER A 1 110 ? 7.968 -4.314 -5.319 1.00 86.62 110 SER A O 1
ATOM 881 N N . HIS A 1 111 ? 5.829 -4.667 -4.733 1.00 87.62 111 HIS A N 1
ATOM 882 C CA . HIS A 1 111 ? 5.300 -4.446 -6.079 1.00 87.62 111 HIS A CA 1
ATOM 883 C C . HIS A 1 111 ? 5.523 -3.012 -6.570 1.00 87.62 111 HIS A C 1
ATOM 885 O O . HIS A 1 111 ? 5.927 -2.828 -7.720 1.00 87.62 111 HIS A O 1
ATOM 891 N N . LYS A 1 112 ? 5.343 -1.995 -5.717 1.00 88.56 112 LYS A N 1
ATOM 892 C CA . LYS A 1 112 ? 5.638 -0.594 -6.072 1.00 88.56 112 LYS A CA 1
ATOM 893 C C . LYS A 1 112 ? 7.110 -0.391 -6.428 1.00 88.56 112 LYS A C 1
ATOM 895 O O . LYS A 1 112 ? 7.412 0.280 -7.415 1.00 88.56 112 LYS A O 1
ATOM 900 N N . VAL A 1 113 ? 8.033 -0.978 -5.665 1.00 90.38 113 VAL A N 1
ATOM 901 C CA . VAL A 1 113 ? 9.474 -0.918 -5.964 1.00 90.38 113 VAL A CA 1
ATOM 902 C C . VAL A 1 113 ? 9.778 -1.600 -7.297 1.00 90.38 113 VAL A C 1
ATOM 904 O O . VAL A 1 113 ? 10.484 -1.030 -8.131 1.00 90.38 113 VAL A O 1
ATOM 907 N N . ARG A 1 114 ? 9.191 -2.775 -7.545 1.00 90.12 114 ARG A N 1
ATOM 908 C CA . ARG A 1 114 ? 9.364 -3.506 -8.807 1.00 90.12 114 ARG A CA 1
ATOM 909 C C . ARG A 1 114 ? 8.851 -2.711 -10.009 1.00 90.12 114 ARG A C 1
ATOM 911 O O . ARG A 1 114 ? 9.521 -2.660 -11.038 1.00 90.12 114 ARG A O 1
ATOM 918 N N . LEU A 1 115 ? 7.710 -2.037 -9.871 1.00 89.94 115 LEU A N 1
ATOM 919 C CA . LEU A 1 115 ? 7.177 -1.145 -10.905 1.00 89.94 115 LEU A CA 1
ATOM 920 C C . LEU A 1 115 ? 8.115 0.034 -11.182 1.00 89.94 115 LEU A C 1
ATOM 922 O O . LEU A 1 115 ? 8.382 0.342 -12.342 1.00 89.94 115 LEU A O 1
ATOM 926 N N . LYS A 1 116 ? 8.685 0.659 -10.143 1.00 91.31 116 LYS A N 1
ATOM 927 C CA . LYS A 1 116 ? 9.685 1.727 -10.320 1.00 91.31 116 LYS A CA 1
ATOM 928 C C . LYS A 1 116 ? 10.912 1.234 -11.088 1.00 91.31 116 LYS A C 1
ATOM 930 O O . LYS A 1 116 ? 11.361 1.914 -12.006 1.00 91.31 116 LYS A O 1
ATOM 935 N N . GLN A 1 117 ? 11.427 0.051 -10.753 1.00 90.44 117 GLN A N 1
ATOM 936 C CA . GLN A 1 117 ? 12.556 -0.558 -11.466 1.00 90.44 117 GLN A CA 1
ATOM 937 C C . GLN A 1 117 ? 12.211 -0.857 -12.932 1.00 90.44 117 GLN A C 1
ATOM 939 O O . GLN A 1 117 ? 13.005 -0.557 -13.823 1.00 90.44 117 GLN A O 1
ATOM 944 N N . SER A 1 118 ? 11.011 -1.380 -13.195 1.00 91.12 118 SER A N 1
ATOM 945 C CA . SER A 1 118 ? 10.528 -1.633 -14.556 1.00 91.12 118 SER A CA 1
ATOM 946 C C . SER A 1 118 ? 10.437 -0.344 -15.380 1.00 91.12 118 SER A C 1
ATOM 948 O O . SER A 1 118 ? 10.947 -0.302 -16.497 1.00 91.12 118 SER A O 1
ATOM 950 N N . ASN A 1 119 ? 9.915 0.744 -14.809 1.00 92.56 119 ASN A N 1
ATOM 951 C CA . ASN A 1 119 ? 9.845 2.041 -15.490 1.00 92.56 119 ASN A CA 1
ATOM 952 C C . ASN A 1 119 ? 11.228 2.593 -15.873 1.00 92.56 119 ASN A C 1
ATOM 954 O O . ASN A 1 119 ? 11.379 3.201 -16.931 1.00 92.56 119 ASN A O 1
ATOM 958 N N . VAL A 1 120 ? 12.253 2.371 -15.043 1.00 92.94 120 VAL A N 1
ATOM 959 C CA . VAL A 1 120 ? 13.635 2.758 -15.375 1.00 92.94 120 VAL A CA 1
ATOM 960 C C . VAL A 1 120 ? 14.161 1.954 -16.566 1.00 92.94 120 VAL A C 1
ATOM 962 O O . VAL A 1 120 ? 14.804 2.522 -17.447 1.00 92.94 120 VAL A O 1
ATOM 965 N N . LEU A 1 121 ? 13.873 0.650 -16.628 1.00 92.38 121 LEU A N 1
ATOM 966 C CA . LEU A 1 121 ? 14.253 -0.185 -17.771 1.00 92.38 121 LEU A CA 1
ATOM 967 C C . LEU A 1 121 ? 13.545 0.252 -19.055 1.00 92.38 121 LEU A C 1
ATOM 969 O O . LEU A 1 121 ? 14.194 0.347 -20.092 1.00 92.38 121 LEU A O 1
ATOM 973 N N . VAL A 1 122 ? 12.251 0.572 -18.977 1.00 93.75 122 VAL A N 1
ATOM 974 C CA . VAL A 1 122 ? 11.484 1.080 -20.124 1.00 93.75 122 VAL A CA 1
ATOM 975 C C . VAL A 1 122 ? 12.106 2.365 -20.670 1.00 93.75 122 VAL A C 1
ATOM 977 O O . VAL A 1 122 ? 12.321 2.455 -21.874 1.00 93.75 122 VAL A O 1
ATOM 980 N N . LYS A 1 123 ? 12.487 3.315 -19.805 1.00 94.00 123 LYS A N 1
ATOM 981 C CA . LYS A 1 123 ? 13.171 4.546 -20.238 1.00 94.00 123 LYS A CA 1
ATOM 982 C C . LYS A 1 123 ? 14.498 4.268 -20.945 1.00 94.00 123 LYS A C 1
ATOM 984 O O . LYS A 1 123 ? 14.723 4.782 -22.033 1.00 94.00 123 LYS A O 1
ATOM 989 N N . ARG A 1 124 ? 15.341 3.395 -20.383 1.00 92.12 124 ARG A N 1
ATOM 990 C CA . ARG A 1 124 ? 16.619 3.011 -21.015 1.00 92.12 124 ARG A CA 1
ATOM 991 C C . ARG A 1 124 ? 16.421 2.333 -22.370 1.00 92.12 124 ARG A C 1
ATOM 993 O O . ARG A 1 124 ? 17.220 2.522 -23.281 1.00 92.12 124 ARG A O 1
ATOM 1000 N N . LEU A 1 125 ? 15.381 1.510 -22.501 1.00 91.88 125 LEU A N 1
ATOM 1001 C CA . LEU A 1 125 ? 15.045 0.870 -23.772 1.00 91.88 125 LEU A CA 1
ATOM 1002 C C . LEU A 1 125 ? 14.549 1.895 -24.796 1.00 91.88 125 LEU A C 1
ATOM 1004 O O . LEU A 1 125 ? 14.967 1.825 -25.945 1.00 91.88 125 LEU A O 1
ATOM 1008 N N . GLN A 1 126 ? 13.731 2.865 -24.385 1.00 94.94 126 GLN A N 1
ATOM 1009 C CA . GLN A 1 126 ? 13.300 3.968 -25.250 1.00 94.94 126 GLN A CA 1
ATOM 1010 C C . GLN A 1 126 ? 14.486 4.809 -25.738 1.00 94.94 126 GLN A C 1
ATOM 1012 O O . GLN A 1 126 ? 14.577 5.085 -26.931 1.00 94.94 126 GLN A O 1
ATOM 1017 N N . GLU A 1 127 ? 15.432 5.140 -24.856 1.00 94.25 127 GLU A N 1
ATOM 1018 C CA . GLU A 1 127 ? 16.675 5.830 -25.231 1.00 94.25 127 GLU A CA 1
ATOM 1019 C C . GLU A 1 127 ? 17.475 5.018 -26.262 1.00 94.25 127 GLU A C 1
ATOM 1021 O O . GLU A 1 127 ? 17.842 5.547 -27.311 1.00 94.25 127 GLU A O 1
ATOM 1026 N N . LYS A 1 128 ? 17.669 3.710 -26.040 1.00 92.50 128 LYS A N 1
ATOM 1027 C CA . LYS A 1 128 ? 18.361 2.845 -27.012 1.00 92.50 128 LYS A CA 1
ATOM 1028 C C . LYS A 1 128 ? 17.657 2.771 -28.364 1.00 92.50 128 LYS A C 1
ATOM 1030 O O . LYS A 1 128 ? 18.331 2.781 -29.387 1.00 92.50 128 LYS A O 1
ATOM 1035 N N . VAL A 1 129 ? 16.327 2.685 -28.381 1.00 93.00 129 VAL A N 1
ATOM 1036 C CA . VAL A 1 129 ? 15.557 2.691 -29.633 1.00 93.00 129 VAL A CA 1
ATOM 1037 C C . VAL A 1 129 ? 15.766 4.009 -30.373 1.00 93.00 129 VAL A C 1
ATOM 1039 O O . VAL A 1 129 ? 16.088 3.977 -31.555 1.00 93.00 129 VAL A O 1
ATOM 1042 N N . SER A 1 130 ? 15.690 5.148 -29.679 1.00 92.19 130 SER A N 1
ATOM 1043 C CA . SER A 1 130 ? 15.924 6.459 -30.301 1.00 92.19 130 SER A CA 1
ATOM 1044 C C . SER A 1 130 ? 17.340 6.604 -30.872 1.00 92.19 130 SER A C 1
ATOM 1046 O O . SER A 1 130 ? 17.523 7.170 -31.948 1.00 92.19 130 SER A O 1
ATOM 1048 N N . GLN A 1 131 ? 18.340 6.028 -30.198 1.00 92.00 131 GLN A N 1
ATOM 1049 C CA . GLN A 1 131 ? 19.719 6.021 -30.676 1.00 92.00 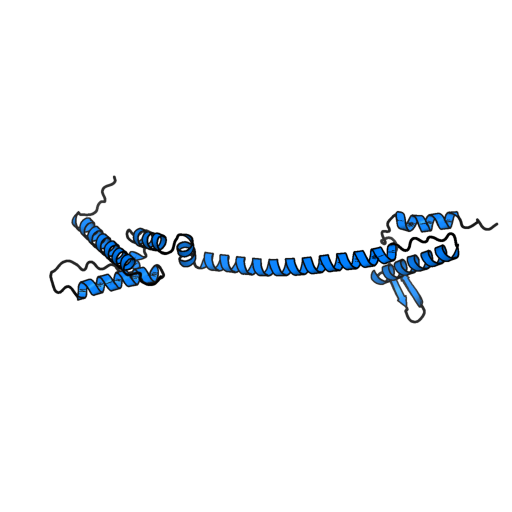131 GLN A CA 1
ATOM 1050 C C . GLN A 1 131 ? 19.876 5.148 -31.928 1.00 92.00 131 GLN A C 1
ATOM 1052 O O . GLN A 1 131 ? 20.448 5.595 -32.914 1.00 92.00 131 GLN A O 1
ATOM 1057 N N . LEU A 1 132 ? 19.289 3.949 -31.936 1.00 88.19 132 LEU A N 1
ATOM 1058 C CA . LEU A 1 132 ? 19.295 3.071 -33.110 1.00 88.19 132 LEU A CA 1
ATOM 1059 C C . LEU A 1 132 ? 18.532 3.669 -34.302 1.00 88.19 132 LEU A C 1
ATOM 1061 O O . LEU A 1 132 ? 18.923 3.460 -35.449 1.00 88.19 132 LEU A O 1
ATOM 1065 N N . GLU A 1 133 ? 17.452 4.412 -34.060 1.00 89.75 133 GLU A N 1
ATOM 1066 C CA . GLU A 1 133 ? 16.741 5.149 -35.110 1.00 89.75 133 GLU A CA 1
ATOM 1067 C C . GLU A 1 133 ? 17.602 6.274 -35.701 1.00 89.75 133 GLU A C 1
ATOM 1069 O O . GLU A 1 133 ? 17.624 6.441 -36.923 1.00 89.75 133 GLU A O 1
ATOM 1074 N N . ALA A 1 134 ? 18.356 6.996 -34.865 1.00 84.94 134 ALA A N 1
ATOM 1075 C CA . ALA A 1 134 ? 19.314 8.003 -35.318 1.00 84.94 134 ALA A CA 1
ATOM 1076 C C . ALA A 1 134 ? 20.464 7.377 -36.127 1.00 84.94 134 ALA A C 1
ATOM 1078 O O . ALA A 1 134 ? 20.778 7.859 -37.218 1.00 84.94 134 ALA A O 1
ATOM 1079 N N . ASP A 1 135 ? 21.025 6.262 -35.654 1.00 81.94 135 ASP A N 1
ATOM 1080 C CA . ASP A 1 135 ? 22.082 5.524 -36.353 1.00 81.94 135 ASP A CA 1
ATOM 1081 C C . ASP A 1 135 ? 21.583 4.995 -37.706 1.00 81.94 135 ASP A C 1
ATOM 1083 O O . ASP A 1 135 ? 22.265 5.119 -38.723 1.00 81.94 135 ASP A O 1
ATOM 1087 N N . LYS A 1 136 ? 20.346 4.483 -37.765 1.00 80.81 136 LYS A N 1
ATOM 1088 C CA . LYS A 1 136 ? 19.699 4.069 -39.018 1.00 80.81 136 LYS A CA 1
ATOM 1089 C C . LYS A 1 136 ? 19.514 5.242 -39.985 1.00 80.81 136 LYS A C 1
ATOM 1091 O O . LYS A 1 136 ? 19.716 5.074 -41.188 1.00 80.81 136 LYS A O 1
ATOM 1096 N N . ALA A 1 137 ? 19.122 6.418 -39.495 1.00 77.38 137 ALA A N 1
ATOM 1097 C CA . ALA A 1 137 ? 18.985 7.612 -40.327 1.00 77.38 137 ALA A CA 1
ATOM 1098 C C . ALA A 1 137 ? 20.340 8.073 -40.894 1.00 77.38 137 ALA A C 1
ATOM 1100 O O . ALA A 1 137 ? 20.417 8.420 -42.075 1.00 77.38 137 ALA A O 1
ATOM 1101 N N . ALA A 1 138 ? 21.409 8.005 -40.094 1.00 73.50 138 ALA A N 1
ATOM 1102 C CA . ALA A 1 138 ? 22.775 8.265 -40.544 1.00 73.50 138 ALA A CA 1
ATOM 1103 C C . ALA A 1 138 ? 23.254 7.231 -41.579 1.00 73.50 138 ALA A C 1
ATOM 1105 O O . ALA A 1 138 ? 23.903 7.579 -42.559 1.00 73.50 138 ALA A O 1
ATOM 1106 N N . LEU A 1 139 ? 22.884 5.959 -41.425 1.00 73.00 139 LEU A N 1
ATOM 1107 C CA . LEU A 1 139 ? 23.241 4.918 -42.392 1.00 73.00 139 LEU A CA 1
ATOM 1108 C C . LEU A 1 139 ? 22.489 5.085 -43.722 1.00 73.00 139 LEU A C 1
ATOM 1110 O O . LEU A 1 139 ? 23.070 4.925 -44.793 1.00 73.00 139 LEU A O 1
ATOM 1114 N N . ASN A 1 140 ? 21.215 5.483 -43.673 1.00 71.69 140 ASN A N 1
ATOM 1115 C CA . ASN A 1 140 ? 20.421 5.778 -44.867 1.00 71.69 140 ASN A CA 1
ATOM 1116 C C . ASN A 1 140 ? 20.924 7.013 -45.635 1.00 71.69 140 ASN A C 1
ATOM 1118 O O . ASN A 1 140 ? 20.811 7.049 -46.860 1.00 71.69 140 ASN A O 1
ATOM 1122 N N . SER A 1 141 ? 21.495 8.016 -44.957 1.00 64.44 141 SER A N 1
ATOM 1123 C CA . SER A 1 141 ? 22.108 9.160 -45.647 1.00 64.44 141 SER A CA 1
ATOM 1124 C C . SER A 1 141 ? 23.389 8.765 -46.393 1.00 64.44 141 SER A C 1
ATOM 1126 O O . SER A 1 141 ? 23.653 9.299 -47.469 1.00 64.44 141 SER A O 1
ATOM 1128 N N . VAL A 1 142 ? 24.127 7.770 -45.889 1.00 60.88 142 VAL A N 1
ATOM 1129 C CA . VAL A 1 142 ? 25.289 7.171 -46.568 1.00 60.88 142 VAL A CA 1
ATOM 1130 C C . VAL A 1 142 ? 24.862 6.238 -47.712 1.00 60.88 142 VAL A C 1
ATOM 1132 O O . VAL A 1 142 ? 25.492 6.235 -48.769 1.00 60.88 142 VAL A O 1
ATOM 1135 N N . ALA A 1 143 ? 23.772 5.482 -47.547 1.00 55.97 143 ALA A N 1
ATOM 1136 C CA . ALA A 1 143 ? 23.267 4.544 -48.555 1.00 55.97 143 ALA A CA 1
ATOM 1137 C C . ALA A 1 143 ? 22.582 5.225 -49.760 1.00 55.97 143 ALA A C 1
ATOM 1139 O O . ALA A 1 143 ? 22.562 4.658 -50.850 1.00 55.97 143 ALA A O 1
ATOM 1140 N N . ASN A 1 144 ? 22.075 6.455 -49.605 1.00 48.97 144 ASN A N 1
ATOM 1141 C CA . ASN A 1 144 ? 21.493 7.251 -50.698 1.00 48.97 144 ASN A CA 1
ATOM 1142 C C . ASN A 1 144 ? 22.530 7.893 -51.638 1.00 48.97 144 ASN A C 1
ATOM 1144 O O . ASN A 1 144 ? 22.160 8.655 -52.535 1.00 48.97 144 ASN A O 1
ATOM 1148 N N . ILE A 1 145 ? 23.815 7.554 -51.501 1.00 51.16 145 ILE A N 1
ATOM 1149 C CA . ILE A 1 145 ? 24.797 7.751 -52.571 1.00 51.16 145 ILE A CA 1
ATOM 1150 C C . ILE A 1 145 ? 24.495 6.704 -53.651 1.00 51.16 145 ILE A C 1
ATOM 1152 O O . ILE A 1 145 ? 25.166 5.683 -53.782 1.00 51.16 145 ILE A O 1
ATOM 1156 N N . ILE A 1 146 ? 23.432 6.952 -54.414 1.00 48.06 146 ILE A N 1
ATOM 1157 C CA . ILE A 1 146 ? 23.159 6.247 -55.662 1.00 48.06 146 ILE A CA 1
ATOM 1158 C C . ILE A 1 146 ? 24.396 6.478 -56.541 1.00 48.06 146 ILE A C 1
ATOM 1160 O O . ILE A 1 146 ? 24.743 7.642 -56.768 1.00 48.06 146 ILE A O 1
ATOM 1164 N N . PRO A 1 147 ? 25.085 5.430 -57.033 1.00 46.12 147 PRO A N 1
ATOM 1165 C CA . PRO A 1 147 ? 26.192 5.591 -57.964 1.00 46.12 147 PRO A CA 1
ATOM 1166 C C . PRO A 1 147 ? 25.602 6.023 -59.307 1.00 46.12 147 PRO A C 1
ATOM 1168 O O . PRO A 1 147 ? 25.374 5.223 -60.209 1.00 46.12 147 PRO A O 1
ATOM 1171 N N . ASN A 1 148 ? 25.274 7.305 -59.414 1.00 47.06 148 ASN A N 1
ATOM 1172 C CA . ASN A 1 148 ? 24.714 7.897 -60.612 1.00 47.06 148 ASN A CA 1
ATOM 1173 C C . ASN A 1 148 ? 25.872 8.386 -61.478 1.00 47.06 148 ASN A C 1
ATOM 1175 O O . ASN A 1 148 ? 26.133 9.578 -61.600 1.00 47.06 148 ASN A O 1
ATOM 1179 N N . SER A 1 149 ? 26.632 7.433 -62.007 1.00 45.66 149 SER A N 1
ATOM 1180 C CA . SER A 1 149 ? 27.680 7.703 -62.976 1.00 45.66 149 SER A CA 1
ATOM 1181 C C . SER A 1 149 ? 28.083 6.393 -63.648 1.00 45.66 149 SER A C 1
ATOM 1183 O O . SER A 1 149 ? 28.603 5.472 -63.022 1.00 45.66 149 SER A O 1
ATOM 1185 N N . ASN A 1 150 ? 27.827 6.316 -64.954 1.00 52.66 150 ASN A N 1
ATOM 1186 C CA . ASN A 1 150 ? 28.269 5.249 -65.853 1.00 52.66 150 ASN A CA 1
ATOM 1187 C C . ASN A 1 150 ? 29.792 5.308 -66.106 1.00 52.66 150 ASN A C 1
ATOM 1189 O O . ASN A 1 150 ? 30.246 5.055 -67.220 1.00 52.66 150 ASN A O 1
ATOM 1193 N N . SER A 1 151 ? 30.593 5.676 -65.105 1.00 56.22 151 SER A N 1
ATOM 1194 C CA . SER A 1 151 ? 32.046 5.597 -65.184 1.00 56.22 151 SER A CA 1
ATOM 1195 C C . SER A 1 151 ? 32.502 4.294 -64.521 1.00 56.22 151 SER A C 1
ATOM 1197 O O . SER A 1 151 ? 32.107 3.969 -63.400 1.00 56.22 151 SER A O 1
ATOM 1199 N N . GLY A 1 152 ? 33.344 3.515 -65.209 1.00 56.38 152 GLY A N 1
ATOM 1200 C CA . GLY A 1 152 ? 33.930 2.295 -64.636 1.00 56.38 152 GLY A CA 1
ATOM 1201 C C . GLY A 1 152 ? 34.696 2.559 -63.331 1.00 56.38 152 GLY A C 1
ATOM 1202 O O . GLY A 1 152 ? 34.811 1.666 -62.499 1.00 56.38 152 GLY A O 1
ATOM 1203 N N . TRP A 1 153 ? 35.140 3.802 -63.115 1.00 53.47 153 TRP A N 1
ATOM 1204 C CA . TRP A 1 153 ? 35.812 4.268 -61.902 1.00 53.47 153 TRP A CA 1
ATOM 1205 C C . TRP A 1 153 ? 34.877 4.397 -60.697 1.00 53.47 153 TRP A C 1
ATOM 1207 O O . TRP A 1 153 ? 35.268 4.039 -59.587 1.00 53.47 153 TRP A O 1
ATOM 1217 N N . ASP A 1 154 ? 33.631 4.826 -60.894 1.00 55.22 154 ASP A N 1
ATOM 1218 C CA . ASP A 1 154 ? 32.657 4.929 -59.800 1.00 55.22 154 ASP A CA 1
ATOM 1219 C C . ASP A 1 154 ? 32.145 3.556 -59.359 1.00 55.22 154 ASP A C 1
ATOM 1221 O O . ASP A 1 154 ? 31.922 3.332 -58.169 1.00 55.22 154 ASP A O 1
ATOM 1225 N N . GLN A 1 155 ? 32.063 2.597 -60.286 1.00 55.62 155 GLN A N 1
ATOM 1226 C CA . GLN A 1 155 ? 31.818 1.190 -59.950 1.00 55.62 155 GLN A CA 1
ATOM 1227 C C . GLN A 1 155 ? 32.991 0.573 -59.174 1.00 55.62 155 GLN A C 1
ATOM 1229 O O . GLN A 1 155 ? 32.767 -0.172 -58.221 1.00 55.62 155 GLN A O 1
ATOM 1234 N N . LEU A 1 156 ? 34.234 0.923 -59.522 1.00 57.28 156 LEU A N 1
ATOM 1235 C CA . LEU A 1 156 ? 35.443 0.470 -58.822 1.00 57.28 156 LEU A CA 1
ATOM 1236 C C . LEU A 1 156 ? 35.537 1.061 -57.406 1.00 57.28 156 LEU A C 1
ATOM 1238 O O . LEU A 1 156 ? 35.842 0.348 -56.453 1.00 57.28 156 LEU A O 1
ATOM 1242 N N . ASN A 1 157 ? 35.176 2.335 -57.244 1.00 59.38 157 ASN A N 1
ATOM 1243 C CA . ASN A 1 157 ? 35.094 2.993 -55.939 1.00 59.38 157 ASN A CA 1
ATOM 1244 C C . ASN A 1 157 ? 33.948 2.443 -55.079 1.00 59.38 157 ASN A C 1
ATOM 1246 O O . ASN A 1 157 ? 34.117 2.261 -53.873 1.00 59.38 157 ASN A O 1
ATOM 1250 N N . ALA A 1 158 ? 32.792 2.138 -55.676 1.00 58.38 158 ALA A N 1
ATOM 1251 C CA . ALA A 1 158 ? 31.703 1.455 -54.980 1.00 58.38 158 ALA A CA 1
ATOM 1252 C C . ALA A 1 158 ? 32.124 0.042 -54.535 1.00 58.38 158 ALA A C 1
ATOM 1254 O O . ALA A 1 158 ? 31.848 -0.350 -53.403 1.00 58.38 158 ALA A O 1
ATOM 1255 N N . MET A 1 159 ? 32.870 -0.685 -55.374 1.00 59.62 159 MET A N 1
ATOM 1256 C CA . MET A 1 159 ? 33.437 -1.995 -55.040 1.00 59.62 159 MET A CA 1
ATOM 1257 C C . MET A 1 159 ? 34.463 -1.907 -53.905 1.00 59.62 159 MET A C 1
ATOM 1259 O O . MET A 1 159 ? 34.418 -2.727 -52.993 1.00 59.62 159 MET A O 1
ATOM 1263 N N . GLY A 1 160 ? 35.337 -0.895 -53.909 1.00 64.81 160 GLY A N 1
ATOM 1264 C CA . GLY A 1 160 ? 36.290 -0.651 -52.823 1.00 64.81 160 GLY A CA 1
ATOM 1265 C C . GLY A 1 160 ? 35.598 -0.375 -51.486 1.00 64.81 160 GLY A C 1
ATOM 1266 O O . GLY A 1 160 ? 35.985 -0.932 -50.462 1.00 64.81 160 GLY A O 1
ATOM 1267 N N . LYS A 1 161 ? 34.510 0.405 -51.499 1.00 64.62 161 LYS A N 1
ATOM 1268 C CA . LYS A 1 161 ? 33.699 0.669 -50.299 1.00 64.62 161 LYS A CA 1
ATOM 1269 C C . LYS A 1 161 ? 33.017 -0.592 -49.775 1.00 64.62 161 LYS A C 1
ATOM 1271 O O . LYS A 1 161 ? 33.068 -0.861 -48.581 1.00 64.62 161 LYS A O 1
ATOM 1276 N N . VAL A 1 162 ? 32.416 -1.381 -50.664 1.00 63.69 162 VAL A N 1
ATOM 1277 C CA . VAL A 1 162 ? 31.761 -2.644 -50.296 1.00 63.69 162 VAL A CA 1
ATOM 1278 C C . VAL A 1 162 ? 32.783 -3.650 -49.760 1.00 63.69 162 VAL A C 1
ATOM 1280 O O . VAL A 1 162 ? 32.543 -4.263 -48.724 1.00 63.69 162 VAL A O 1
ATOM 1283 N N . ALA A 1 163 ? 33.952 -3.771 -50.395 1.00 67.38 163 ALA A N 1
ATOM 1284 C CA . ALA A 1 163 ? 35.042 -4.621 -49.921 1.00 67.38 163 ALA A CA 1
ATOM 1285 C C . ALA A 1 163 ? 35.559 -4.185 -48.541 1.00 67.38 163 ALA A C 1
ATOM 1287 O O . ALA A 1 163 ? 35.779 -5.039 -47.690 1.00 67.38 163 ALA A O 1
ATOM 1288 N N . SER A 1 164 ? 35.684 -2.879 -48.286 1.00 68.19 164 SER A N 1
ATOM 1289 C CA . SER A 1 164 ? 36.067 -2.360 -46.965 1.00 68.19 164 SER A CA 1
ATOM 1290 C C . SER A 1 164 ? 35.057 -2.757 -45.888 1.00 68.19 164 SER A C 1
ATOM 1292 O O . SER A 1 164 ? 35.449 -3.281 -44.853 1.00 68.19 164 SER A O 1
ATOM 1294 N N . ILE A 1 165 ? 33.756 -2.604 -46.164 1.00 66.69 165 ILE A N 1
ATOM 1295 C CA . ILE A 1 165 ? 32.690 -3.023 -45.240 1.00 66.69 165 ILE A CA 1
ATOM 1296 C C . ILE A 1 165 ? 32.751 -4.541 -44.995 1.00 66.69 165 ILE A C 1
ATOM 1298 O O . ILE A 1 165 ? 32.555 -4.994 -43.869 1.00 66.69 165 ILE A O 1
ATOM 1302 N N . PHE A 1 166 ? 33.060 -5.336 -46.027 1.00 68.06 166 PHE A N 1
ATOM 1303 C CA . PHE A 1 166 ? 33.271 -6.779 -45.883 1.00 68.06 166 PHE A CA 1
ATOM 1304 C C . PHE A 1 166 ? 34.467 -7.115 -44.988 1.00 68.06 166 PHE A C 1
ATOM 1306 O O . PHE A 1 166 ? 34.356 -8.011 -44.151 1.00 68.06 166 PHE A O 1
ATOM 1313 N N . PHE A 1 167 ? 35.592 -6.418 -45.150 1.00 69.56 167 PHE A N 1
ATOM 1314 C CA . PHE A 1 167 ? 36.774 -6.618 -44.315 1.00 69.56 167 PHE A CA 1
ATOM 1315 C C . PHE A 1 167 ? 36.513 -6.222 -42.861 1.00 69.56 167 PHE A C 1
ATOM 1317 O O . PHE A 1 167 ? 36.811 -7.015 -41.970 1.00 69.56 167 PHE A O 1
ATOM 1324 N N . ASP A 1 168 ? 35.862 -5.085 -42.613 1.00 68.81 168 ASP A N 1
ATOM 1325 C CA . ASP A 1 168 ? 35.508 -4.646 -41.258 1.00 68.81 168 ASP A CA 1
ATOM 1326 C C . ASP A 1 168 ? 34.554 -5.634 -40.576 1.00 68.81 168 ASP A C 1
ATOM 1328 O O . ASP A 1 168 ? 34.731 -5.999 -39.410 1.00 68.81 168 ASP A O 1
ATOM 1332 N N . LEU A 1 169 ? 33.570 -6.148 -41.324 1.00 68.00 169 LEU A N 1
ATOM 1333 C CA . LEU A 1 169 ? 32.662 -7.170 -40.819 1.00 68.00 169 LEU A CA 1
ATOM 1334 C C . LEU A 1 169 ? 33.417 -8.461 -40.479 1.00 68.00 169 LEU A C 1
ATOM 1336 O O . LEU A 1 169 ? 33.177 -9.048 -39.427 1.00 68.00 169 LEU A O 1
ATOM 1340 N N . LEU A 1 170 ? 34.356 -8.896 -41.320 1.00 67.88 170 LEU A N 1
ATOM 1341 C CA . LEU A 1 170 ? 35.170 -10.085 -41.057 1.00 67.88 170 LEU A CA 1
ATOM 1342 C C . LEU A 1 170 ? 36.069 -9.912 -39.827 1.00 67.88 170 LEU A C 1
ATOM 1344 O O . LEU A 1 170 ? 36.139 -10.832 -39.008 1.00 67.88 170 LEU A O 1
ATOM 1348 N N . LEU A 1 171 ? 36.685 -8.741 -39.653 1.00 68.31 171 LEU A N 1
ATOM 1349 C CA . LEU A 1 171 ? 37.484 -8.412 -38.469 1.00 68.31 171 LEU A CA 1
ATOM 1350 C C . LEU A 1 171 ? 36.637 -8.416 -37.190 1.00 68.31 171 LEU A C 1
ATOM 1352 O O . LEU A 1 171 ? 37.081 -8.924 -36.165 1.00 68.31 171 LEU A O 1
ATOM 1356 N N . SER A 1 172 ? 35.384 -7.952 -37.258 1.00 68.62 172 SER A N 1
ATOM 1357 C CA . SER A 1 172 ? 34.471 -7.935 -36.103 1.00 68.62 172 SER A CA 1
ATOM 1358 C C . SER A 1 172 ? 34.019 -9.321 -35.622 1.00 68.62 172 SER A C 1
ATOM 1360 O O . SER A 1 172 ? 33.444 -9.446 -34.542 1.00 68.62 172 SER A O 1
ATOM 1362 N N . THR A 1 173 ? 34.239 -10.371 -36.419 1.00 66.06 173 THR A N 1
ATOM 1363 C CA . THR A 1 173 ? 33.688 -11.708 -36.145 1.00 66.06 173 THR A CA 1
ATOM 1364 C C . THR A 1 173 ? 34.640 -12.652 -35.403 1.00 66.06 173 THR A C 1
ATOM 1366 O O . THR A 1 173 ? 34.309 -13.827 -35.260 1.00 66.06 173 THR A O 1
ATOM 1369 N N . ASP A 1 174 ? 35.810 -12.187 -34.942 1.00 64.94 174 ASP A N 1
ATOM 1370 C CA . ASP A 1 174 ? 36.893 -12.979 -34.306 1.00 64.94 174 ASP A CA 1
ATOM 1371 C C . ASP A 1 174 ? 37.402 -14.183 -35.137 1.00 64.94 174 ASP A C 1
ATOM 1373 O O . ASP A 1 174 ? 38.289 -14.935 -34.722 1.00 64.94 174 ASP A O 1
ATOM 1377 N N . TYR A 1 175 ? 36.853 -14.393 -36.336 1.00 65.25 175 TYR A N 1
ATOM 1378 C CA . TYR A 1 175 ? 37.157 -15.517 -37.219 1.00 65.25 175 TYR A CA 1
ATOM 1379 C C . TYR A 1 175 ? 38.331 -15.236 -38.162 1.00 65.25 175 TYR A C 1
ATOM 1381 O O . TYR A 1 175 ? 38.800 -16.151 -38.843 1.00 65.25 175 TYR A O 1
ATOM 1389 N N . CYS A 1 176 ? 38.810 -13.994 -38.194 1.00 64.62 176 CYS A N 1
ATOM 1390 C CA . CYS A 1 176 ? 39.906 -13.526 -39.026 1.00 64.62 176 CYS A CA 1
ATOM 1391 C C . CYS A 1 176 ? 41.018 -12.974 -38.128 1.00 64.62 176 CYS A C 1
ATOM 1393 O O . CYS A 1 176 ? 40.789 -12.035 -37.372 1.00 64.62 176 CYS A O 1
ATOM 1395 N N . LYS A 1 177 ? 42.223 -13.551 -38.206 1.00 65.38 177 LYS A N 1
ATOM 1396 C CA . LYS A 1 177 ? 43.422 -12.960 -37.597 1.00 65.38 177 LYS A CA 1
ATOM 1397 C C . LYS A 1 177 ? 44.126 -12.121 -38.651 1.00 65.38 177 LYS A C 1
ATOM 1399 O O . LYS A 1 177 ? 44.597 -12.672 -39.643 1.00 65.38 177 LYS A O 1
ATOM 1404 N N . PHE A 1 178 ? 44.174 -10.818 -38.428 1.00 65.38 178 PHE A N 1
ATOM 1405 C CA . PHE A 1 178 ? 44.811 -9.842 -39.303 1.00 65.38 178 PHE A CA 1
ATOM 1406 C C . PHE A 1 178 ? 46.022 -9.242 -38.592 1.00 65.38 178 PHE A C 1
ATOM 1408 O O . PHE A 1 178 ? 45.942 -8.944 -37.400 1.00 65.38 178 PHE A O 1
ATOM 1415 N N . ASP A 1 179 ? 47.139 -9.125 -39.302 1.00 69.81 179 ASP A N 1
ATOM 1416 C CA . ASP A 1 179 ? 48.329 -8.437 -38.816 1.00 69.81 179 ASP A CA 1
ATOM 1417 C C . ASP A 1 179 ? 48.321 -6.990 -39.312 1.00 69.81 179 ASP A C 1
ATOM 1419 O O . ASP A 1 179 ? 48.548 -6.711 -40.489 1.00 69.81 179 ASP A O 1
ATOM 1423 N N . GLU A 1 180 ? 48.062 -6.058 -38.400 1.00 68.12 180 GLU A N 1
ATOM 1424 C CA . GLU A 1 180 ? 47.973 -4.628 -38.707 1.00 68.12 180 GLU A CA 1
ATOM 1425 C C . GLU A 1 180 ? 49.312 -4.024 -39.158 1.00 68.12 180 GLU A C 1
ATOM 1427 O O . GLU A 1 180 ? 49.319 -2.999 -39.838 1.00 68.12 180 GLU A O 1
ATOM 1432 N N . ALA A 1 181 ? 50.446 -4.642 -38.804 1.00 64.44 181 ALA A N 1
ATOM 1433 C CA . ALA A 1 181 ? 51.770 -4.107 -39.122 1.00 64.44 181 ALA A CA 1
ATOM 1434 C C . ALA A 1 181 ? 52.199 -4.391 -40.570 1.00 64.44 181 ALA A C 1
ATOM 1436 O O . ALA A 1 181 ? 52.884 -3.574 -41.187 1.00 64.44 181 ALA A O 1
ATOM 1437 N N . THR A 1 182 ? 51.813 -5.548 -41.106 1.00 65.38 182 THR A N 1
ATOM 1438 C CA . THR A 1 182 ? 52.161 -5.990 -42.466 1.00 65.38 182 THR A CA 1
ATOM 1439 C C . THR A 1 182 ? 51.003 -5.828 -43.446 1.00 65.38 182 THR A C 1
ATOM 1441 O O . THR A 1 182 ? 51.229 -5.741 -44.651 1.00 65.38 182 THR A O 1
ATOM 1444 N N . GLY A 1 183 ? 49.771 -5.730 -42.938 1.00 60.47 183 GLY A N 1
ATOM 1445 C CA . GLY A 1 183 ? 48.559 -5.752 -43.750 1.00 60.47 183 GLY A CA 1
ATOM 1446 C C . GLY A 1 183 ? 48.181 -7.158 -44.222 1.00 60.47 183 GLY A C 1
ATOM 1447 O O . GLY A 1 183 ? 47.306 -7.292 -45.079 1.00 60.47 183 GLY A O 1
ATOM 1448 N N . ASP A 1 184 ? 48.822 -8.197 -43.677 1.00 58.09 184 ASP A N 1
ATOM 1449 C CA . ASP A 1 184 ? 48.602 -9.581 -44.074 1.00 58.09 184 ASP A CA 1
ATOM 1450 C C . ASP A 1 184 ? 47.519 -10.260 -43.232 1.00 58.09 184 ASP A C 1
ATOM 1452 O O . ASP A 1 184 ? 47.360 -10.070 -42.023 1.00 58.09 184 ASP A O 1
ATOM 1456 N N . LEU A 1 185 ? 46.763 -11.127 -43.898 1.00 59.78 185 LEU A N 1
ATOM 1457 C CA . LEU A 1 185 ? 45.671 -11.870 -43.295 1.00 59.78 185 LEU A CA 1
ATOM 1458 C C . LEU A 1 185 ? 46.184 -13.259 -42.889 1.00 59.78 185 LEU A C 1
ATOM 1460 O O . LEU A 1 185 ? 46.316 -14.164 -43.710 1.00 59.78 185 LEU A O 1
ATOM 1464 N N . LEU A 1 186 ? 46.512 -13.408 -41.604 1.00 57.12 186 LEU A N 1
ATOM 1465 C CA . LEU A 1 186 ? 47.266 -14.541 -41.058 1.00 57.12 186 LEU A CA 1
ATOM 1466 C C . LEU A 1 186 ? 46.468 -15.855 -41.012 1.00 57.12 186 LEU A C 1
ATOM 1468 O O . LEU A 1 186 ? 47.049 -16.929 -41.165 1.00 57.12 186 LEU A O 1
ATOM 1472 N N . ALA A 1 187 ? 45.153 -15.805 -40.757 1.00 59.31 187 ALA A N 1
ATOM 1473 C CA . ALA A 1 187 ? 44.291 -16.993 -40.755 1.00 59.31 187 ALA A CA 1
ATOM 1474 C C . ALA A 1 187 ? 42.794 -16.651 -40.850 1.00 59.31 187 ALA A C 1
ATOM 1476 O O . ALA A 1 187 ? 42.318 -15.753 -40.156 1.00 59.31 187 ALA A O 1
ATOM 1477 N N . VAL A 1 188 ? 42.036 -17.448 -41.618 1.00 59.06 188 VAL A N 1
ATOM 1478 C CA . VAL A 1 188 ? 40.561 -17.396 -41.687 1.00 59.06 188 VAL A CA 1
ATOM 1479 C C . VAL A 1 188 ? 39.965 -18.716 -41.198 1.00 59.06 188 VAL A C 1
ATOM 1481 O O . VAL A 1 188 ? 40.134 -19.763 -41.824 1.00 59.06 188 VAL A O 1
ATOM 1484 N N . GLY A 1 189 ? 39.228 -18.680 -40.089 1.00 57.09 189 GLY A N 1
ATOM 1485 C CA . GLY A 1 189 ? 38.460 -19.813 -39.573 1.00 57.09 189 GLY A CA 1
ATOM 1486 C C . GLY A 1 189 ? 36.999 -19.787 -40.037 1.00 57.09 189 GLY A C 1
ATOM 1487 O O . GLY A 1 189 ? 36.376 -18.738 -40.100 1.00 57.09 189 GLY A O 1
ATOM 1488 N N . ARG A 1 190 ? 36.406 -20.958 -40.324 1.00 55.25 190 ARG A N 1
ATOM 1489 C CA . ARG A 1 190 ? 34.949 -21.134 -40.558 1.00 55.25 190 ARG A CA 1
ATOM 1490 C C . ARG A 1 190 ? 34.310 -20.187 -41.601 1.00 55.25 190 ARG A C 1
ATOM 1492 O O . ARG A 1 190 ? 33.161 -19.779 -41.437 1.00 55.25 190 ARG A O 1
ATOM 1499 N N . ALA A 1 191 ? 34.973 -19.962 -42.738 1.00 54.94 191 ALA A N 1
ATOM 1500 C CA . ALA A 1 191 ? 34.490 -19.110 -43.841 1.00 54.94 191 ALA A CA 1
ATOM 1501 C C . ALA A 1 191 ? 33.065 -19.427 -44.372 1.00 54.94 191 ALA A C 1
ATOM 1503 O O . ALA A 1 191 ? 32.437 -18.590 -45.008 1.00 54.94 191 ALA A O 1
ATOM 1504 N N . ARG A 1 192 ? 32.513 -20.620 -44.097 1.00 53.22 192 ARG A N 1
ATOM 1505 C CA . ARG A 1 192 ? 31.177 -21.056 -44.553 1.00 53.22 192 ARG A CA 1
ATOM 1506 C C . ARG A 1 192 ? 29.990 -20.522 -43.730 1.00 53.22 192 ARG A C 1
ATOM 1508 O O . ARG A 1 192 ? 28.858 -20.879 -44.039 1.00 53.22 192 ARG A O 1
ATOM 1515 N N . ARG A 1 193 ? 30.211 -19.742 -42.662 1.00 48.91 193 ARG A N 1
ATOM 1516 C CA . ARG A 1 193 ? 29.133 -19.242 -41.776 1.00 48.91 193 ARG A CA 1
ATOM 1517 C C . ARG A 1 193 ? 28.743 -17.778 -41.980 1.00 48.91 193 ARG A C 1
ATOM 1519 O O . ARG A 1 193 ? 27.809 -17.327 -41.322 1.00 48.91 193 ARG A O 1
ATOM 1526 N N . VAL A 1 194 ? 29.407 -17.054 -42.877 1.00 54.94 194 VAL A N 1
ATOM 1527 C CA . VAL A 1 194 ? 29.007 -15.685 -43.220 1.00 54.94 194 VAL A CA 1
ATOM 1528 C C . VAL A 1 194 ? 27.788 -15.772 -44.142 1.00 54.94 194 VAL A C 1
ATOM 1530 O O . VAL A 1 194 ? 27.912 -16.030 -45.336 1.00 54.94 194 VAL A O 1
ATOM 1533 N N . LEU A 1 195 ? 26.592 -15.664 -43.558 1.00 48.41 195 LEU A N 1
ATOM 1534 C CA . LEU A 1 195 ? 25.334 -15.613 -44.301 1.00 48.41 195 LEU A CA 1
ATOM 1535 C C . LEU A 1 195 ? 25.195 -14.221 -44.912 1.00 48.41 195 LEU A C 1
ATOM 1537 O O . LEU A 1 195 ? 25.052 -13.242 -44.184 1.00 48.41 195 LEU A O 1
ATOM 1541 N N . LEU A 1 196 ? 25.238 -14.146 -46.240 1.00 53.25 196 LEU A N 1
ATOM 1542 C CA . LEU A 1 196 ? 25.061 -12.902 -46.979 1.00 53.25 196 LEU A CA 1
ATOM 1543 C C . LEU A 1 196 ? 23.716 -12.895 -47.709 1.00 53.25 196 LEU A C 1
ATOM 1545 O O . LEU A 1 196 ? 23.330 -13.921 -48.282 1.00 53.25 196 LEU A O 1
ATOM 1549 N N . PRO A 1 197 ? 23.003 -11.756 -47.718 1.00 49.12 197 PRO A N 1
ATOM 1550 C CA . PRO A 1 197 ? 21.813 -11.583 -48.536 1.00 49.12 197 PRO A CA 1
ATOM 1551 C C . PRO A 1 197 ? 22.139 -11.787 -50.019 1.00 49.12 197 PRO A C 1
ATOM 1553 O O . PRO A 1 197 ? 23.158 -11.315 -50.526 1.00 49.12 197 PRO A O 1
ATOM 1556 N N . ALA A 1 198 ? 21.246 -12.460 -50.746 1.00 45.09 198 ALA A N 1
ATOM 1557 C CA . ALA A 1 198 ? 21.432 -12.732 -52.172 1.00 45.09 198 ALA A CA 1
ATOM 1558 C C . ALA A 1 198 ? 21.548 -11.450 -53.025 1.00 45.09 198 ALA A C 1
ATOM 1560 O O . ALA A 1 198 ? 22.199 -11.477 -54.068 1.00 45.09 198 ALA A O 1
ATOM 1561 N N . SER A 1 199 ? 20.967 -10.332 -52.572 1.00 53.16 199 SER A N 1
ATOM 1562 C CA . SER A 1 199 ? 21.078 -9.014 -53.215 1.00 53.16 199 SER A CA 1
ATOM 1563 C C . SER A 1 199 ? 22.519 -8.513 -53.295 1.00 53.16 199 SER A C 1
ATOM 1565 O O . SER A 1 199 ? 22.919 -7.952 -54.312 1.00 53.16 199 SER A O 1
ATOM 1567 N N . ASP A 1 200 ? 23.306 -8.769 -52.252 1.00 54.47 200 ASP A N 1
ATOM 1568 C CA . ASP A 1 200 ? 24.633 -8.173 -52.082 1.00 54.47 200 ASP A CA 1
ATOM 1569 C C . ASP A 1 200 ? 25.689 -9.000 -52.831 1.00 54.47 200 ASP A C 1
ATOM 1571 O O . ASP A 1 200 ? 26.635 -8.464 -53.407 1.00 54.47 200 ASP A O 1
ATOM 1575 N N . ILE A 1 201 ? 25.469 -10.318 -52.928 1.00 55.19 201 ILE A N 1
ATOM 1576 C CA . ILE A 1 201 ? 26.267 -11.231 -53.762 1.00 55.19 201 ILE A CA 1
ATOM 1577 C C . ILE A 1 201 ? 25.940 -11.080 -55.256 1.00 55.19 201 ILE A C 1
ATOM 1579 O O . ILE A 1 201 ? 26.812 -11.312 -56.096 1.00 55.19 201 ILE A O 1
ATOM 1583 N N . ALA A 1 202 ? 24.711 -10.701 -55.624 1.00 51.38 202 ALA A N 1
ATOM 1584 C CA . ALA A 1 202 ? 24.310 -10.604 -57.030 1.00 51.38 202 ALA A CA 1
ATOM 1585 C C . ALA A 1 202 ? 25.194 -9.628 -57.826 1.00 51.38 202 ALA A C 1
ATOM 1587 O O . ALA A 1 202 ? 25.532 -9.897 -58.980 1.00 51.38 202 ALA A O 1
ATOM 1588 N N . VAL A 1 203 ? 25.638 -8.536 -57.197 1.00 55.91 203 VAL A N 1
ATOM 1589 C CA . VAL A 1 203 ? 26.576 -7.574 -57.799 1.00 55.91 203 VAL A CA 1
ATOM 1590 C C . VAL A 1 203 ? 27.936 -8.229 -58.087 1.00 55.91 203 VAL A C 1
ATOM 1592 O O . VAL A 1 203 ? 28.497 -8.029 -59.164 1.00 55.91 203 VAL A O 1
ATOM 1595 N N . TYR A 1 204 ? 28.428 -9.082 -57.182 1.00 54.22 204 TYR A N 1
ATOM 1596 C CA . TYR A 1 204 ? 29.683 -9.824 -57.345 1.00 54.22 204 TYR A CA 1
ATOM 1597 C C . TYR A 1 204 ? 29.604 -10.895 -58.448 1.00 54.22 204 TYR A C 1
ATOM 1599 O O . TYR A 1 204 ? 30.499 -11.003 -59.289 1.00 54.22 204 TYR A O 1
ATOM 1607 N N . LEU A 1 205 ? 28.514 -11.672 -58.489 1.00 55.03 205 LEU A N 1
ATOM 1608 C CA . LEU A 1 205 ? 28.316 -12.721 -59.500 1.00 55.03 205 LEU A CA 1
ATOM 1609 C C . LEU A 1 205 ? 28.178 -12.148 -60.917 1.00 55.03 205 LEU A C 1
ATOM 1611 O O . LEU A 1 205 ? 28.715 -12.717 -61.868 1.00 55.03 205 LEU A O 1
ATOM 1615 N N . ASN A 1 206 ? 27.513 -10.999 -61.053 1.00 55.69 206 ASN A N 1
ATOM 1616 C CA . ASN A 1 206 ? 27.329 -10.330 -62.340 1.00 55.69 206 ASN A CA 1
ATOM 1617 C C . ASN A 1 206 ? 28.627 -9.723 -62.898 1.00 55.69 206 ASN A C 1
ATOM 1619 O O . ASN A 1 206 ? 28.757 -9.591 -64.115 1.00 55.69 206 ASN A O 1
ATOM 1623 N N . TRP A 1 207 ? 29.601 -9.389 -62.044 1.00 52.22 207 TRP A N 1
ATOM 1624 C CA . TRP A 1 207 ? 30.910 -8.899 -62.485 1.00 52.22 207 TRP A CA 1
ATOM 1625 C C . TRP A 1 207 ? 31.768 -10.012 -63.104 1.00 52.22 207 TRP A C 1
ATOM 1627 O O . TRP A 1 207 ? 32.327 -9.820 -64.183 1.00 52.22 207 TRP A O 1
ATOM 1637 N N . ARG A 1 208 ? 31.788 -11.215 -62.506 1.00 48.34 208 ARG A N 1
ATOM 1638 C CA . ARG A 1 208 ? 32.487 -12.385 -63.082 1.00 48.34 208 ARG A CA 1
ATOM 1639 C C . ARG A 1 208 ? 31.966 -12.784 -64.465 1.00 48.34 208 ARG A C 1
ATOM 1641 O O . ARG A 1 208 ? 32.737 -13.288 -65.269 1.00 48.34 208 ARG A O 1
ATOM 1648 N N . TYR A 1 209 ? 30.689 -12.535 -64.748 1.00 46.84 209 TYR A N 1
ATOM 1649 C CA . TYR A 1 209 ? 30.087 -12.798 -66.059 1.00 46.84 209 TYR A CA 1
ATOM 1650 C C . TYR A 1 209 ? 30.432 -11.751 -67.132 1.00 46.84 209 TYR A C 1
ATOM 1652 O O . TYR A 1 209 ? 30.134 -11.970 -68.303 1.00 46.84 209 TYR A O 1
ATOM 1660 N N . ARG A 1 210 ? 31.029 -10.613 -66.751 1.00 47.16 210 ARG A N 1
ATOM 1661 C CA . ARG A 1 210 ? 31.407 -9.523 -67.667 1.00 47.16 210 ARG A CA 1
ATOM 1662 C C . ARG A 1 210 ? 32.911 -9.316 -67.809 1.00 47.16 210 ARG A C 1
ATOM 1664 O O . ARG A 1 210 ? 33.312 -8.479 -68.615 1.00 47.16 210 ARG A O 1
ATOM 1671 N N . ALA A 1 211 ? 33.737 -10.056 -67.070 1.00 42.53 211 ALA A N 1
ATOM 1672 C CA . ALA A 1 211 ? 35.145 -10.159 -67.421 1.00 42.53 211 ALA A CA 1
ATOM 1673 C C . ALA A 1 211 ? 35.214 -10.833 -68.804 1.00 42.53 211 ALA A C 1
ATOM 1675 O O . ALA A 1 211 ? 34.660 -11.927 -68.948 1.00 42.53 211 ALA A O 1
ATOM 1676 N N . PRO A 1 212 ? 35.797 -10.196 -69.837 1.00 45.81 212 PRO A N 1
ATOM 1677 C CA . PRO A 1 212 ? 36.013 -10.877 -71.103 1.00 45.81 212 PRO A CA 1
ATOM 1678 C C . PRO A 1 212 ? 36.815 -12.141 -70.796 1.00 45.81 212 PRO A C 1
ATOM 1680 O O . PRO A 1 212 ? 37.842 -12.074 -70.122 1.00 45.81 212 PRO A O 1
ATOM 1683 N N . SER A 1 213 ? 36.304 -13.296 -71.221 1.00 46.59 213 SER A N 1
ATOM 1684 C CA . SER A 1 213 ? 37.084 -14.527 -71.223 1.00 46.59 213 SER A CA 1
ATOM 1685 C C . SER A 1 213 ? 38.374 -14.232 -71.978 1.00 46.59 213 SER A C 1
ATOM 1687 O O . SER A 1 213 ? 38.297 -13.867 -73.152 1.00 46.59 213 SER A O 1
ATOM 1689 N N . GLU A 1 214 ? 39.513 -14.314 -71.293 1.00 46.56 214 GLU A N 1
ATOM 1690 C CA . GLU A 1 214 ? 40.828 -14.137 -71.903 1.00 46.56 214 GLU A CA 1
ATOM 1691 C C . GLU A 1 214 ? 40.932 -15.060 -73.125 1.00 46.56 214 GLU A C 1
ATOM 1693 O O . GLU A 1 214 ? 40.845 -16.284 -73.007 1.00 46.56 214 GLU A O 1
ATOM 1698 N N . SER A 1 215 ? 41.030 -14.440 -74.299 1.00 37.16 215 SER A N 1
ATOM 1699 C CA . SER A 1 215 ? 41.447 -15.045 -75.563 1.00 37.16 215 SER A CA 1
ATOM 1700 C C . SER A 1 215 ? 42.918 -14.750 -75.789 1.00 37.16 215 SER A C 1
ATOM 1702 O O . SER A 1 215 ? 43.251 -13.547 -75.663 1.00 37.16 215 SER A O 1
#